Protein AF-A0A662PAY2-F1 (afdb_monomer)

Structure (mmCIF, N/CA/C/O backbone):
data_AF-A0A662PAY2-F1
#
_entry.id   AF-A0A662PAY2-F1
#
loop_
_atom_site.group_PDB
_atom_site.id
_atom_site.type_symbol
_atom_site.label_atom_id
_atom_site.label_alt_id
_atom_site.label_comp_id
_atom_site.label_asym_id
_atom_site.label_entity_id
_atom_site.label_seq_id
_atom_site.pdbx_PDB_ins_code
_atom_site.Cartn_x
_atom_site.Cartn_y
_atom_site.Cartn_z
_atom_site.occupancy
_atom_site.B_iso_or_equiv
_atom_site.auth_seq_id
_atom_site.auth_comp_id
_atom_site.auth_asym_id
_atom_site.auth_atom_id
_atom_site.pdbx_PDB_model_num
ATOM 1 N N . MET A 1 1 ? -0.679 -8.598 23.957 1.00 55.25 1 MET A N 1
ATOM 2 C CA . MET A 1 1 ? -1.029 -8.740 22.530 1.00 55.25 1 MET A CA 1
ATOM 3 C C . MET A 1 1 ? -1.568 -7.409 22.090 1.00 55.25 1 MET A C 1
ATOM 5 O O . MET A 1 1 ? -2.457 -6.895 22.760 1.00 55.25 1 MET A O 1
ATOM 9 N N . SER A 1 2 ? -0.983 -6.850 21.048 1.00 74.12 2 SER A N 1
ATOM 10 C CA . SER A 1 2 ? -1.410 -5.586 20.476 1.00 74.12 2 SER A CA 1
ATOM 11 C C . SER A 1 2 ? -2.728 -5.777 19.711 1.00 74.12 2 SER A C 1
ATOM 13 O O . SER A 1 2 ? -2.993 -6.855 19.159 1.00 74.12 2 SER A O 1
ATOM 15 N N . ARG A 1 3 ? -3.622 -4.795 19.841 1.00 90.00 3 ARG A N 1
ATOM 16 C CA . ARG A 1 3 ? -5.048 -4.906 19.506 1.00 90.00 3 ARG A CA 1
ATOM 17 C C . ARG A 1 3 ? -5.371 -3.993 18.337 1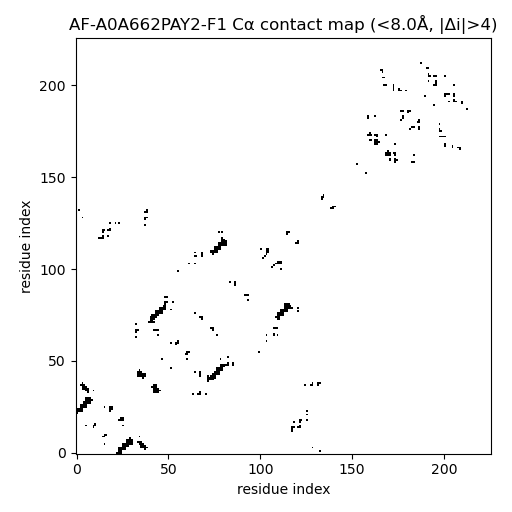.00 90.00 3 ARG A C 1
ATOM 19 O O . ARG A 1 3 ? -4.962 -2.842 18.330 1.00 90.00 3 ARG A O 1
ATOM 26 N N . ILE A 1 4 ? -6.167 -4.507 17.409 1.00 94.25 4 ILE A N 1
ATOM 27 C CA . ILE A 1 4 ? -6.741 -3.747 16.302 1.00 94.25 4 ILE A C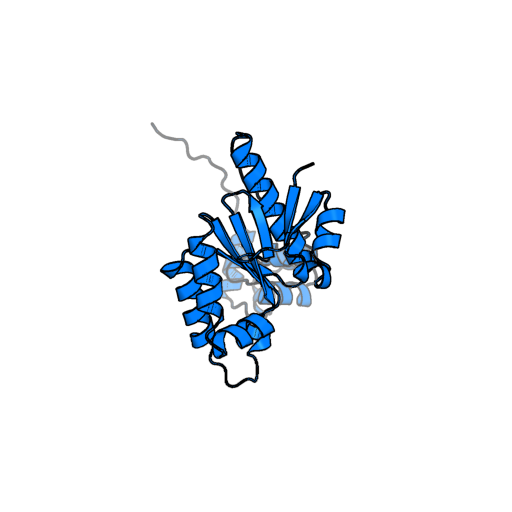A 1
ATOM 28 C C . ILE A 1 4 ? -8.263 -3.766 16.429 1.00 94.25 4 ILE A C 1
ATOM 30 O O . ILE A 1 4 ? -8.844 -4.822 16.696 1.00 94.25 4 ILE A O 1
ATOM 34 N N . VAL A 1 5 ? -8.902 -2.609 16.257 1.00 96.12 5 VAL A N 1
ATOM 35 C CA . VAL A 1 5 ? -10.366 -2.519 16.213 1.00 96.12 5 VAL A CA 1
ATOM 36 C C . VAL A 1 5 ? -10.804 -2.597 14.757 1.00 96.12 5 VAL A C 1
ATOM 38 O O . VAL A 1 5 ? -10.240 -1.916 13.902 1.00 96.12 5 VAL A O 1
ATOM 41 N N . VAL A 1 6 ? -11.783 -3.441 14.467 1.00 97.12 6 VAL A N 1
ATOM 42 C CA . VAL A 1 6 ? -12.251 -3.730 13.110 1.00 97.12 6 VAL A CA 1
ATOM 43 C C . VAL A 1 6 ? -13.748 -3.485 13.033 1.00 97.12 6 VAL A C 1
ATOM 45 O O . VAL A 1 6 ? -14.483 -3.852 13.952 1.00 97.12 6 VAL A O 1
ATOM 48 N N . ASP A 1 7 ? -14.205 -2.874 11.943 1.00 97.00 7 ASP A N 1
ATOM 49 C CA . ASP A 1 7 ? -15.631 -2.714 11.708 1.00 97.00 7 ASP A CA 1
ATOM 50 C C . ASP A 1 7 ? -16.319 -4.077 11.550 1.00 97.00 7 ASP A C 1
ATOM 52 O O . ASP A 1 7 ? -15.826 -4.970 10.861 1.00 97.00 7 ASP A O 1
ATOM 56 N N . ILE A 1 8 ? -17.491 -4.239 12.162 1.00 94.00 8 ILE A N 1
ATOM 57 C CA . ILE A 1 8 ? -18.262 -5.491 12.099 1.00 94.00 8 ILE A CA 1
ATOM 58 C C . ILE A 1 8 ? -18.574 -5.946 10.665 1.00 94.00 8 ILE A C 1
ATOM 60 O O . ILE A 1 8 ? -18.681 -7.145 10.423 1.00 94.00 8 ILE A O 1
ATOM 64 N N . HIS A 1 9 ? -18.720 -5.031 9.700 1.00 93.56 9 HIS A N 1
ATOM 65 C CA . HIS A 1 9 ? -19.038 -5.410 8.320 1.00 93.56 9 HIS A CA 1
ATOM 66 C C . HIS A 1 9 ? -17.819 -5.970 7.580 1.00 93.56 9 HIS A C 1
ATOM 68 O O . HIS A 1 9 ? -17.973 -6.658 6.569 1.00 93.56 9 HIS A O 1
ATOM 74 N N . GLU A 1 10 ? -16.617 -5.722 8.096 1.00 94.75 10 GLU A N 1
ATOM 75 C CA . GLU A 1 10 ? -15.369 -6.150 7.479 1.00 94.75 10 GLU A CA 1
ATOM 76 C C . GLU A 1 10 ? -15.013 -7.609 7.814 1.00 94.75 10 GLU A C 1
ATOM 78 O O . GLU A 1 10 ? -14.161 -8.207 7.156 1.00 94.75 10 GLU A O 1
ATOM 83 N N . GLU A 1 11 ? -15.735 -8.249 8.744 1.00 92.00 11 GLU A N 1
ATOM 84 C CA . GLU A 1 11 ? -15.659 -9.699 8.985 1.00 92.00 11 GLU A CA 1
ATOM 85 C C . GLU A 1 11 ? -15.837 -10.499 7.679 1.00 92.00 11 GLU A C 1
ATOM 87 O O . GLU A 1 11 ? -15.078 -11.427 7.386 1.00 92.00 11 GLU A O 1
ATOM 92 N N . ALA A 1 12 ? -16.771 -10.070 6.823 1.00 93.19 12 ALA A N 1
ATOM 93 C CA . ALA A 1 12 ? -17.077 -10.729 5.555 1.00 93.19 12 ALA A CA 1
ATOM 94 C C . ALA A 1 12 ? -15.927 -10.681 4.528 1.00 93.19 12 ALA A C 1
ATOM 96 O O . ALA A 1 12 ? -15.937 -11.442 3.555 1.00 93.19 12 ALA A O 1
ATOM 97 N N . SER A 1 13 ? -14.923 -9.815 4.711 1.00 93.69 13 SER A N 1
ATOM 98 C CA . SER A 1 13 ? -13.773 -9.745 3.803 1.00 93.69 13 SER A CA 1
ATOM 99 C C . SER A 1 13 ? -12.782 -10.898 4.012 1.00 93.69 13 SER A C 1
ATOM 101 O O . SER A 1 13 ? -11.995 -11.221 3.109 1.00 93.69 13 SER A O 1
ATOM 103 N N . GLY A 1 14 ? -12.818 -11.536 5.188 1.00 96.12 14 GLY A N 1
ATOM 104 C CA . GLY A 1 14 ? -11.871 -12.567 5.613 1.00 96.12 14 GLY A CA 1
ATOM 105 C C . GLY A 1 14 ? -10.457 -12.042 5.896 1.00 96.12 14 GLY A C 1
ATOM 106 O O . GLY A 1 14 ? -9.546 -12.841 6.102 1.00 96.12 14 GLY A O 1
ATOM 107 N N . ILE A 1 15 ? -10.242 -10.723 5.879 1.00 97.38 15 ILE A N 1
ATOM 108 C CA . ILE A 1 15 ? -8.991 -10.095 6.329 1.00 97.38 15 ILE A CA 1
ATOM 109 C C . ILE A 1 15 ? -8.818 -10.205 7.850 1.00 97.38 15 ILE A C 1
ATOM 111 O O . ILE A 1 15 ? -7.701 -10.520 8.268 1.00 97.38 15 ILE A O 1
ATOM 115 N N . PRO A 1 16 ? -9.861 -10.026 8.685 1.00 97.00 16 PRO A N 1
ATOM 116 C CA . PRO A 1 16 ? -9.716 -10.146 10.136 1.00 97.00 16 PRO A CA 1
ATOM 117 C C . PRO A 1 16 ? -9.144 -11.498 10.583 1.00 97.00 16 PRO A C 1
ATOM 119 O O . PRO A 1 16 ? -8.194 -11.535 11.359 1.00 97.00 16 PRO A O 1
ATOM 122 N N . GLU A 1 17 ? -9.598 -12.601 9.981 1.00 96.44 17 GLU A N 1
ATOM 123 C CA . GLU A 1 17 ? -9.054 -13.946 10.227 1.00 96.44 17 GLU A CA 1
ATOM 124 C C . GLU A 1 17 ? -7.552 -14.041 9.876 1.00 96.44 17 GLU A C 1
ATOM 126 O O . GLU A 1 17 ? -6.764 -14.700 10.557 1.00 96.44 17 GLU A O 1
ATOM 131 N N . ILE A 1 18 ? -7.114 -13.367 8.807 1.00 96.81 18 ILE A N 1
ATOM 132 C CA . ILE A 1 18 ? -5.696 -13.322 8.418 1.00 96.81 18 ILE A CA 1
ATOM 133 C C . ILE A 1 18 ? -4.883 -12.512 9.439 1.00 96.81 18 ILE A C 1
ATOM 135 O O . ILE A 1 18 ? -3.763 -12.900 9.776 1.00 96.81 18 ILE A O 1
ATOM 139 N N . LEU A 1 19 ? -5.438 -11.412 9.955 1.00 95.81 19 LEU A N 1
ATOM 140 C CA . LEU A 1 19 ? -4.801 -10.599 10.996 1.00 95.81 19 LEU A CA 1
ATOM 141 C C . LEU A 1 19 ? -4.624 -11.393 12.299 1.00 95.81 19 LEU A C 1
ATOM 143 O O . LEU A 1 19 ? -3.546 -11.345 12.896 1.00 95.81 19 LEU A O 1
ATOM 147 N N . GLU A 1 20 ? -5.617 -12.194 12.688 1.00 94.69 20 GLU A N 1
ATOM 148 C CA . GLU A 1 20 ? -5.510 -13.113 13.830 1.00 94.69 20 GLU A CA 1
ATOM 149 C C . GLU A 1 20 ? -4.409 -14.158 13.618 1.00 94.69 20 GLU A C 1
ATOM 151 O O . GLU A 1 20 ? -3.573 -14.374 14.498 1.00 94.69 20 GLU A O 1
ATOM 156 N N . ARG A 1 21 ? -4.315 -14.748 12.416 1.00 93.81 21 ARG A N 1
ATOM 157 C CA . ARG A 1 21 ? -3.215 -15.666 12.045 1.00 93.81 21 ARG A CA 1
ATOM 158 C C . ARG A 1 21 ? -1.841 -14.996 12.083 1.00 93.81 21 ARG A C 1
ATOM 160 O O . ARG A 1 21 ? -0.830 -15.672 12.273 1.00 93.81 21 ARG A O 1
ATOM 167 N N . PHE A 1 22 ? -1.780 -13.679 11.910 1.00 91.31 22 PHE A N 1
ATOM 168 C CA . PHE A 1 22 ? -0.559 -12.895 12.089 1.00 91.31 22 PHE A CA 1
ATOM 169 C C . PHE A 1 22 ? -0.238 -12.553 13.549 1.00 91.31 22 PHE A C 1
ATOM 171 O O . PHE A 1 22 ? 0.815 -11.958 13.801 1.00 91.31 22 PHE A O 1
ATOM 178 N N . GLY A 1 23 ? -1.080 -12.974 14.494 1.00 90.06 23 GLY A N 1
ATOM 179 C CA . GLY A 1 23 ? -0.886 -12.806 15.931 1.00 90.06 23 GLY A CA 1
ATOM 180 C C . GLY A 1 23 ? -1.430 -11.493 16.493 1.00 90.06 23 GLY A C 1
ATOM 181 O O . GLY A 1 23 ? -1.081 -11.142 17.621 1.00 90.06 23 GLY A O 1
ATOM 182 N N . LEU A 1 24 ? -2.248 -10.759 15.731 1.00 92.94 24 LEU A N 1
ATOM 183 C CA . LEU A 1 24 ? -2.952 -9.577 16.232 1.00 92.94 24 LEU A CA 1
ATOM 184 C C . LEU A 1 24 ? -4.231 -9.988 16.956 1.00 92.94 24 LEU A C 1
ATOM 186 O O . LEU A 1 24 ? -4.920 -10.916 16.536 1.00 92.94 24 LEU A O 1
ATOM 190 N N . LYS A 1 25 ? -4.575 -9.268 18.026 1.00 94.62 25 LYS A N 1
ATOM 191 C CA . LYS A 1 25 ? -5.881 -9.424 18.668 1.00 94.62 25 LYS A CA 1
ATOM 192 C C . LYS A 1 25 ? -6.894 -8.546 17.936 1.00 94.62 25 LYS A C 1
ATOM 194 O O . LYS A 1 25 ? -6.850 -7.325 18.084 1.00 94.62 25 LYS A O 1
ATOM 199 N N . VAL A 1 26 ? -7.790 -9.162 17.172 1.00 96.19 26 VAL A N 1
ATOM 200 C CA . VAL A 1 26 ? -8.903 -8.466 16.521 1.00 96.19 26 VAL A CA 1
ATOM 201 C C . VAL A 1 26 ? -10.022 -8.241 17.526 1.00 96.19 26 VAL A C 1
ATOM 203 O O . VAL A 1 26 ? -10.402 -9.142 18.274 1.00 96.19 26 VAL A O 1
ATOM 206 N N . GLU A 1 27 ? -10.555 -7.029 17.546 1.00 95.75 27 GLU A N 1
ATOM 207 C CA . GLU A 1 27 ? -11.784 -6.725 18.253 1.00 95.75 27 GLU A CA 1
ATOM 208 C C . GLU A 1 27 ? -12.774 -6.053 17.309 1.00 95.75 27 GLU A C 1
ATOM 210 O O . GLU A 1 27 ? -12.482 -5.024 16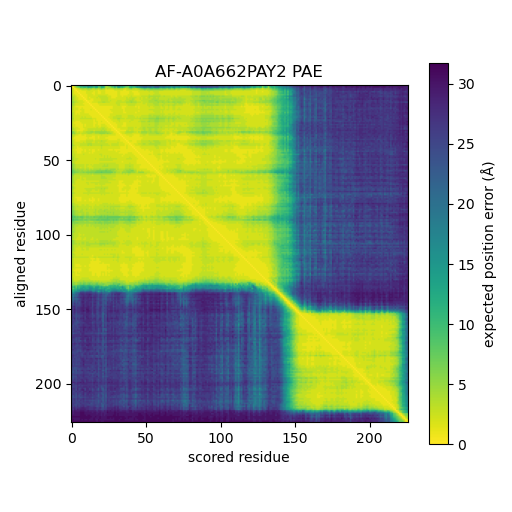.704 1.00 95.75 27 GLU A O 1
ATOM 215 N N . TYR A 1 28 ? -13.963 -6.632 17.208 1.00 95.62 28 TYR A N 1
ATOM 216 C CA . TYR A 1 28 ? -15.019 -6.085 16.378 1.00 95.62 28 TYR A CA 1
ATOM 217 C C . TYR A 1 28 ? -15.795 -4.993 17.108 1.00 95.62 28 TYR A C 1
ATOM 219 O O . TYR A 1 28 ? -16.229 -5.168 18.248 1.00 95.62 28 TYR A O 1
ATOM 227 N N . SER A 1 29 ? -16.016 -3.880 16.420 1.00 93.19 29 SER A N 1
ATOM 228 C CA . SER A 1 29 ? -16.867 -2.784 16.870 1.00 93.19 29 SER A CA 1
ATOM 229 C C . SER A 1 29 ? -17.633 -2.215 15.683 1.00 93.19 29 SER A C 1
ATOM 231 O O . SER A 1 29 ? -17.224 -2.371 14.539 1.00 93.19 29 SER A O 1
ATOM 233 N N . LYS A 1 30 ? -18.767 -1.559 15.928 1.00 93.75 30 LYS A N 1
ATOM 234 C CA . LYS A 1 30 ? -19.488 -0.856 14.864 1.00 93.75 30 LYS A CA 1
ATOM 235 C C . LYS A 1 30 ? -18.850 0.513 14.666 1.00 93.75 30 LYS A C 1
ATOM 237 O O . LYS A 1 30 ? -19.169 1.459 15.388 1.00 93.75 30 LYS A O 1
ATOM 242 N N . LEU A 1 31 ? -17.946 0.603 13.704 1.00 91.44 31 LEU A N 1
ATOM 243 C CA . LEU A 1 31 ? -17.253 1.829 13.352 1.00 91.44 31 LEU A CA 1
ATOM 244 C C . LEU A 1 31 ? -18.107 2.644 12.375 1.00 91.44 31 LEU A C 1
ATOM 246 O O . LEU A 1 31 ? -18.908 2.128 11.598 1.00 91.44 31 LEU A O 1
ATOM 250 N N . THR A 1 32 ? -17.987 3.966 12.450 1.00 90.12 32 THR A N 1
ATOM 251 C CA . THR A 1 32 ? -18.796 4.887 11.631 1.00 90.12 32 THR A CA 1
ATOM 252 C C . THR A 1 32 ? -17.997 5.580 10.532 1.00 90.12 32 THR A C 1
ATOM 254 O O . THR A 1 32 ? -18.601 6.251 9.686 1.00 90.12 32 THR A O 1
ATOM 257 N N . VAL A 1 33 ? -16.664 5.460 10.567 1.00 92.25 33 VAL A N 1
ATOM 258 C CA . VAL A 1 33 ? -15.734 6.247 9.742 1.00 92.25 33 VAL A CA 1
ATOM 259 C C . VAL A 1 33 ? -14.625 5.414 9.086 1.00 92.25 33 VAL A C 1
ATOM 261 O O . VAL A 1 33 ? -14.210 5.778 7.992 1.00 92.25 33 VAL A O 1
ATOM 264 N N . ALA A 1 34 ? -14.154 4.335 9.714 1.00 96.50 34 ALA A N 1
ATOM 265 C CA . ALA A 1 34 ? -13.050 3.511 9.217 1.00 96.50 34 ALA A CA 1
ATOM 266 C C . ALA A 1 34 ? -13.416 2.023 9.263 1.00 96.50 34 ALA A C 1
ATOM 268 O O . ALA A 1 34 ? -14.225 1.625 10.100 1.00 96.50 34 ALA A O 1
ATOM 269 N N . ASP A 1 35 ? -12.769 1.213 8.425 1.00 97.62 35 ASP A N 1
ATOM 270 C CA . ASP A 1 35 ? -12.901 -0.249 8.445 1.00 97.62 35 ASP A CA 1
ATOM 271 C C . ASP A 1 35 ? -11.961 -0.880 9.484 1.00 97.62 35 ASP A C 1
ATOM 273 O O . ASP A 1 35 ? -12.285 -1.895 10.100 1.00 97.62 35 ASP A O 1
ATOM 277 N N . TYR A 1 36 ? -10.795 -0.267 9.705 1.00 98.06 36 TYR A N 1
ATOM 278 C CA . TYR A 1 36 ? -9.821 -0.692 10.708 1.00 98.06 36 TYR A CA 1
ATOM 279 C C . TYR A 1 36 ? -9.271 0.516 11.462 1.00 98.06 36 TYR A C 1
ATOM 281 O O . TYR A 1 36 ? -8.954 1.541 10.863 1.00 98.06 36 TYR A O 1
ATOM 289 N N . VAL A 1 37 ? -9.082 0.379 12.769 1.00 96.62 37 VAL A N 1
ATOM 290 C CA . VAL A 1 37 ? -8.430 1.376 13.624 1.00 96.62 37 VAL A CA 1
ATOM 291 C C . VAL A 1 37 ? -7.250 0.702 14.303 1.00 96.62 37 VAL A C 1
ATOM 293 O O . VAL A 1 37 ? -7.420 -0.245 15.076 1.00 96.62 37 VAL A O 1
ATOM 296 N N . VAL A 1 38 ? -6.048 1.166 13.963 1.00 93.06 38 VAL A N 1
ATOM 297 C CA . VAL A 1 38 ? -4.783 0.576 14.431 1.00 93.06 38 VAL A CA 1
ATOM 298 C C . VAL A 1 38 ? -4.154 1.364 15.580 1.00 93.06 38 VAL A C 1
ATOM 300 O O . VAL A 1 38 ? -3.347 0.806 16.312 1.00 93.06 38 VAL A O 1
ATOM 303 N N . SER A 1 39 ? -4.531 2.632 15.749 1.00 90.00 39 SER A N 1
ATOM 304 C CA . SER A 1 39 ? -4.210 3.479 16.903 1.00 90.00 39 SER A CA 1
ATOM 305 C C . SER A 1 39 ? -5.288 4.561 17.047 1.00 90.00 39 SER A C 1
ATOM 307 O O . SER A 1 39 ? -6.131 4.712 16.162 1.00 90.00 39 SER A O 1
ATOM 309 N N . GLU A 1 40 ? -5.272 5.336 18.135 1.00 87.88 40 GLU A N 1
ATOM 310 C CA . GLU A 1 40 ? -6.190 6.481 18.301 1.00 87.88 40 GLU A CA 1
ATOM 311 C C . GLU A 1 40 ? -6.042 7.518 17.173 1.00 87.88 40 GLU A C 1
ATOM 313 O O . GLU A 1 40 ? -6.996 8.203 16.817 1.00 87.88 40 GLU A O 1
ATOM 318 N N . GLU A 1 41 ? -4.854 7.593 16.574 1.00 90.56 41 GLU A N 1
ATOM 319 C CA . GLU A 1 41 ? -4.507 8.539 15.515 1.00 90.56 41 GLU A CA 1
ATOM 320 C C . GLU A 1 41 ? -4.701 7.975 14.103 1.00 90.56 41 GLU A C 1
ATOM 322 O O . GLU A 1 41 ? -4.797 8.749 13.150 1.00 90.56 41 GLU A O 1
ATOM 327 N N . CYS A 1 42 ? -4.734 6.648 13.945 1.00 95.56 42 CYS A N 1
ATOM 328 C CA . CYS A 1 42 ? -4.607 5.983 12.651 1.00 95.56 42 CYS A CA 1
ATOM 329 C C . CYS A 1 42 ? -5.823 5.104 12.330 1.00 95.56 42 CYS A C 1
ATOM 331 O O . CYS A 1 42 ? -6.016 4.015 12.887 1.00 95.56 42 CYS A O 1
ATOM 333 N N . GLY A 1 43 ? -6.620 5.591 11.378 1.00 97.19 43 GLY A N 1
ATOM 334 C CA . GLY A 1 43 ? -7.776 4.909 10.810 1.00 97.19 43 GLY A CA 1
ATOM 335 C C . GLY A 1 43 ? -7.532 4.524 9.353 1.00 97.19 43 GLY A C 1
ATOM 336 O O . GLY A 1 43 ? -6.944 5.284 8.581 1.00 97.19 43 GLY A O 1
ATOM 337 N N . ILE A 1 44 ? -8.002 3.340 8.973 1.00 98.56 44 ILE A N 1
ATOM 338 C CA . ILE A 1 44 ? -7.819 2.752 7.649 1.00 98.56 44 ILE A CA 1
ATOM 339 C C . ILE A 1 44 ? -9.189 2.470 7.026 1.00 98.56 44 ILE A C 1
ATOM 341 O O . ILE A 1 44 ? -10.002 1.741 7.592 1.00 98.56 44 ILE A O 1
ATOM 345 N N . GLU A 1 45 ? -9.410 2.994 5.826 1.00 98.44 45 GLU A N 1
ATOM 346 C CA . GLU A 1 45 ? -10.475 2.574 4.910 1.00 98.44 45 GLU A CA 1
ATOM 347 C C . GLU A 1 45 ? -9.869 1.609 3.884 1.00 98.44 45 GLU A C 1
ATOM 349 O O . GLU A 1 45 ? -8.865 1.923 3.235 1.00 98.44 45 GLU A O 1
ATOM 354 N N . ARG A 1 46 ? -10.478 0.440 3.688 1.00 98.25 46 ARG A N 1
ATOM 355 C CA . ARG A 1 46 ? -10.065 -0.532 2.675 1.00 98.25 46 ARG A CA 1
ATOM 356 C C . ARG A 1 46 ? -11.133 -0.618 1.596 1.00 98.25 46 ARG A C 1
ATOM 358 O O . ARG A 1 46 ? -12.295 -0.921 1.834 1.00 98.25 46 ARG A O 1
ATOM 365 N N . LYS A 1 47 ? -10.728 -0.407 0.347 1.00 97.44 47 LYS A N 1
ATOM 366 C CA . LYS A 1 47 ? -11.644 -0.433 -0.792 1.00 97.44 47 LYS A CA 1
ATOM 367 C C . LYS A 1 47 ? -11.083 -1.285 -1.916 1.00 97.44 47 LYS A C 1
ATOM 369 O O . LYS A 1 47 ? -9.949 -1.098 -2.341 1.00 97.44 47 LYS A O 1
ATOM 374 N N . ARG A 1 48 ? -11.881 -2.221 -2.431 1.00 97.75 48 ARG A N 1
ATOM 375 C CA . ARG A 1 48 ? -11.518 -2.932 -3.664 1.00 97.75 48 ARG A CA 1
ATOM 376 C C . ARG A 1 48 ? -11.540 -1.960 -4.841 1.00 97.75 48 ARG A C 1
ATOM 378 O O . ARG A 1 48 ? -12.338 -1.027 -4.844 1.00 97.75 48 ARG A O 1
ATOM 385 N N . ALA A 1 49 ? -10.722 -2.193 -5.860 1.00 97.31 49 ALA A N 1
ATOM 386 C CA . ALA A 1 49 ? -10.611 -1.328 -7.031 1.00 97.31 49 ALA A CA 1
ATOM 387 C C . ALA A 1 49 ? -11.976 -1.088 -7.707 1.00 97.31 49 ALA A C 1
ATOM 389 O O . ALA A 1 49 ? -12.330 0.050 -8.011 1.00 97.31 49 ALA A O 1
ATOM 390 N N . GLN A 1 50 ? -12.808 -2.125 -7.827 1.00 96.31 50 GLN A N 1
ATOM 391 C CA . GLN A 1 50 ? -14.181 -2.008 -8.340 1.00 96.31 50 GLN A CA 1
ATOM 392 C C . GLN A 1 50 ? -15.062 -1.090 -7.479 1.00 96.31 50 GLN A C 1
ATOM 394 O O . GLN A 1 50 ? -15.766 -0.221 -8.002 1.00 96.31 50 GLN A O 1
ATOM 399 N N . ASP A 1 51 ? -14.995 -1.234 -6.155 1.00 97.00 51 ASP A N 1
ATOM 400 C CA . ASP A 1 51 ? -15.744 -0.398 -5.214 1.00 97.00 51 ASP A CA 1
ATOM 401 C C . ASP A 1 51 ? -15.229 1.042 -5.195 1.00 97.00 51 ASP A C 1
ATOM 403 O O . ASP A 1 51 ? -16.015 1.983 -5.050 1.00 97.00 51 ASP A O 1
ATOM 407 N N . TYR A 1 52 ? -13.923 1.235 -5.390 1.00 98.00 52 TYR A N 1
ATOM 408 C CA . TYR A 1 52 ? -13.296 2.543 -5.547 1.00 98.00 52 TYR A CA 1
ATOM 409 C C . TYR A 1 52 ? -13.867 3.254 -6.770 1.00 98.00 52 TYR A C 1
ATOM 411 O O . TYR A 1 52 ? -14.394 4.356 -6.646 1.00 98.00 52 TYR A O 1
ATOM 419 N N . LEU A 1 53 ? -13.867 2.597 -7.931 1.00 97.19 53 LEU A N 1
ATOM 420 C CA . LEU A 1 53 ? -14.447 3.158 -9.151 1.00 97.19 53 LEU A CA 1
ATOM 421 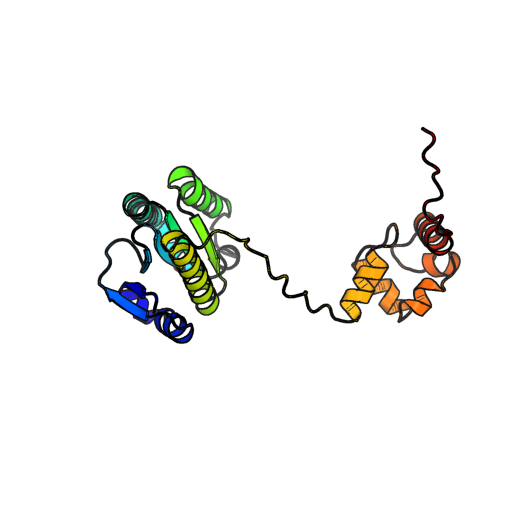C C . LEU A 1 53 ? -15.941 3.452 -8.965 1.00 97.19 53 LEU A C 1
ATOM 423 O O . LEU A 1 53 ? -16.396 4.569 -9.208 1.00 97.19 53 LEU A O 1
ATOM 427 N N . SER A 1 54 ? -16.706 2.482 -8.459 1.00 96.25 54 SER A N 1
ATOM 428 C CA . SER A 1 54 ? -18.145 2.633 -8.209 1.00 96.25 54 SER A CA 1
ATOM 429 C C . SER A 1 54 ? -18.454 3.815 -7.281 1.00 96.25 54 SER A C 1
ATOM 431 O O . SER A 1 54 ? -19.338 4.629 -7.562 1.00 96.25 54 SER A O 1
ATOM 433 N N . SER A 1 55 ? -17.705 3.957 -6.186 1.00 96.00 55 SER A N 1
ATOM 434 C CA . SER A 1 55 ? -17.867 5.059 -5.230 1.00 96.00 55 SER A CA 1
ATOM 435 C C . SER A 1 55 ? -17.418 6.412 -5.784 1.00 96.00 55 SER A C 1
ATOM 437 O O . SER A 1 55 ? -18.071 7.417 -5.490 1.00 96.00 55 SER A O 1
ATOM 439 N N . LEU A 1 56 ? -16.373 6.441 -6.616 1.00 96.06 56 LEU A N 1
ATOM 440 C CA . LEU A 1 56 ? -15.904 7.639 -7.307 1.00 96.06 56 LEU A CA 1
ATOM 441 C C . LEU A 1 56 ? -16.990 8.192 -8.239 1.00 96.06 56 LEU A C 1
ATOM 443 O O . LEU A 1 56 ? -17.351 9.364 -8.142 1.00 96.06 56 LEU A O 1
ATOM 447 N N . PHE A 1 57 ? -17.578 7.346 -9.091 1.00 92.38 57 PHE A N 1
ATOM 448 C CA . PHE A 1 57 ? -18.618 7.784 -10.033 1.00 92.38 57 PHE A CA 1
ATOM 4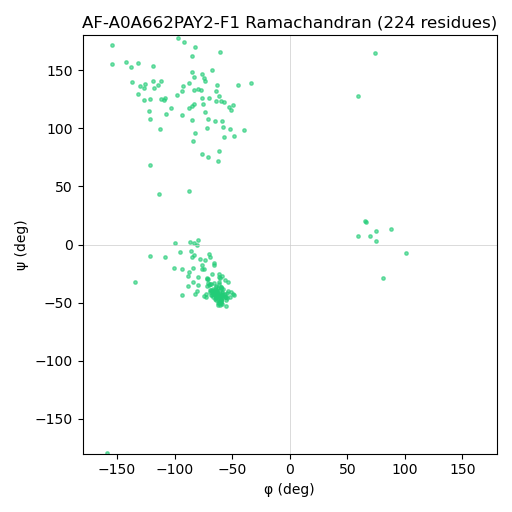49 C C . PHE A 1 57 ? -19.941 8.135 -9.354 1.00 92.38 57 PHE A C 1
ATOM 451 O O . PHE A 1 57 ? -20.651 9.027 -9.816 1.00 92.38 57 PHE A O 1
ATOM 458 N N . ARG A 1 58 ? -20.251 7.494 -8.222 1.00 93.75 58 ARG A N 1
ATOM 459 C CA . ARG A 1 58 ? -21.391 7.860 -7.366 1.00 93.75 58 ARG A CA 1
ATOM 460 C C . ARG A 1 58 ? -21.108 9.058 -6.456 1.00 93.75 58 ARG A C 1
ATOM 462 O O . ARG A 1 58 ? -21.954 9.387 -5.634 1.00 93.75 58 ARG A O 1
ATOM 469 N N . ARG A 1 59 ? -19.934 9.691 -6.579 1.00 89.88 59 ARG A N 1
ATOM 470 C CA . ARG A 1 59 ? -19.482 10.871 -5.817 1.00 89.88 59 ARG A CA 1
ATOM 471 C C . ARG A 1 59 ? -19.410 10.703 -4.295 1.00 89.88 59 ARG A C 1
ATOM 473 O O . ARG A 1 59 ? -19.096 11.665 -3.614 1.00 89.88 59 ARG A O 1
ATOM 480 N N . ARG A 1 60 ? -19.608 9.492 -3.767 1.00 95.31 60 ARG A N 1
ATOM 481 C CA . ARG A 1 60 ? -19.561 9.207 -2.322 1.00 95.31 60 ARG A CA 1
ATOM 482 C C . ARG A 1 60 ? -18.148 8.971 -1.786 1.00 95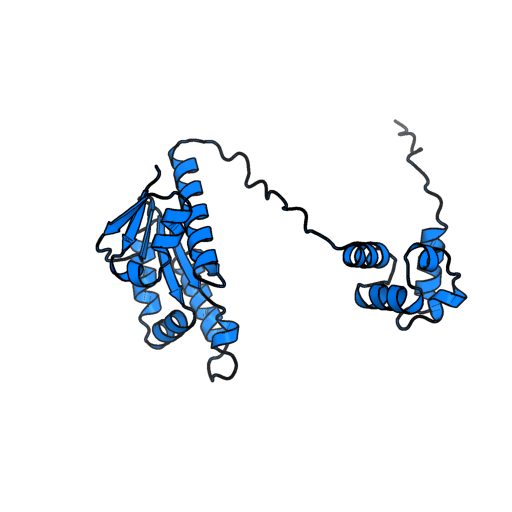.31 60 ARG A C 1
ATOM 484 O O . ARG A 1 60 ? -17.935 9.079 -0.587 1.00 95.31 60 ARG A O 1
ATOM 491 N N . LEU A 1 61 ? -17.192 8.633 -2.661 1.00 96.31 61 LEU A N 1
ATOM 492 C CA . LEU A 1 61 ? -15.812 8.324 -2.263 1.00 96.31 61 LEU A CA 1
ATOM 493 C C . LEU A 1 61 ? -15.175 9.475 -1.477 1.00 96.31 61 LEU A C 1
ATOM 495 O O . LEU A 1 61 ? -14.553 9.257 -0.443 1.00 96.31 61 LEU A O 1
ATOM 499 N N . PHE A 1 62 ? -15.349 10.703 -1.965 1.00 96.62 62 PHE A N 1
ATOM 500 C CA . PHE A 1 62 ? -14.739 11.876 -1.350 1.00 96.62 62 PHE A CA 1
ATOM 501 C C . PHE A 1 62 ? -15.344 12.189 0.016 1.00 96.62 62 PHE A C 1
ATOM 503 O O . PHE A 1 62 ? -14.595 12.510 0.929 1.00 96.62 62 PHE A O 1
ATOM 510 N N . ASP A 1 63 ? -16.658 12.031 0.184 1.00 95.38 63 ASP A N 1
ATOM 511 C CA . ASP A 1 63 ? -17.319 12.265 1.472 1.00 95.38 63 ASP A CA 1
ATOM 512 C C . ASP A 1 63 ? -16.839 11.272 2.537 1.00 95.38 63 ASP A C 1
ATOM 514 O O . ASP A 1 63 ? -16.582 11.656 3.677 1.00 95.38 63 ASP A O 1
ATOM 518 N N . GLN A 1 64 ? -16.671 9.999 2.163 1.00 95.19 64 GLN A N 1
ATOM 519 C CA . GLN A 1 64 ? -16.140 8.970 3.061 1.00 95.19 64 GLN A CA 1
ATOM 520 C C . GLN A 1 64 ? -14.706 9.296 3.494 1.00 95.19 64 GLN A C 1
ATOM 522 O O . GLN A 1 64 ? -14.412 9.336 4.686 1.00 95.19 64 GLN A O 1
ATOM 527 N N . LEU A 1 65 ? -13.826 9.595 2.535 1.00 97.75 65 LEU A N 1
ATOM 528 C CA . LEU A 1 65 ? -12.412 9.852 2.820 1.00 97.75 65 LEU A CA 1
ATOM 529 C C . LEU A 1 65 ? -12.176 11.189 3.523 1.00 97.75 65 LEU A C 1
ATOM 531 O O . LEU A 1 65 ? -11.257 11.292 4.329 1.00 97.75 65 LEU A O 1
ATOM 535 N N . LYS A 1 66 ? -13.029 12.187 3.279 1.00 95.94 66 LYS A N 1
ATOM 536 C CA . LYS A 1 66 ? -13.008 13.440 4.031 1.00 95.94 66 LYS A CA 1
ATOM 537 C C . LYS A 1 66 ? -13.362 13.203 5.500 1.00 95.94 66 LYS A C 1
ATOM 539 O O . LYS A 1 66 ? -12.628 13.650 6.376 1.00 95.94 66 LYS A O 1
ATOM 544 N N . ARG A 1 67 ? -14.421 12.433 5.779 1.00 96.94 67 ARG A N 1
ATOM 545 C CA . ARG A 1 67 ? -14.779 12.049 7.157 1.00 96.94 67 ARG A CA 1
ATOM 546 C C . ARG A 1 67 ? -13.653 11.272 7.839 1.00 96.94 67 ARG A C 1
ATOM 548 O O . ARG A 1 67 ? -13.396 11.506 9.014 1.00 96.94 67 ARG A O 1
ATOM 555 N N . LEU A 1 68 ? -12.964 10.396 7.104 1.00 97.75 68 LEU A N 1
ATOM 556 C CA . LEU A 1 68 ? -11.782 9.693 7.604 1.00 97.75 68 LEU A CA 1
ATOM 557 C C . LEU A 1 68 ? -10.667 10.671 7.998 1.00 97.75 68 LEU A C 1
ATOM 559 O O . LEU A 1 68 ? -10.155 10.576 9.109 1.00 97.75 68 LEU A O 1
ATOM 563 N N . SER A 1 69 ? -10.338 11.637 7.133 1.00 96.88 69 SER A N 1
ATOM 564 C CA . SER A 1 69 ? -9.309 12.650 7.422 1.00 96.88 69 SER A CA 1
ATOM 565 C C . SER A 1 69 ? -9.670 13.627 8.539 1.00 96.88 69 SER A C 1
ATOM 567 O O . SER A 1 69 ? -8.785 14.185 9.174 1.00 96.88 69 SER A O 1
ATOM 569 N N . GLU A 1 70 ? -10.960 13.846 8.789 1.00 96.62 70 GLU A N 1
ATOM 570 C CA . GLU A 1 70 ? -11.426 14.684 9.898 1.00 96.62 70 GLU A CA 1
ATOM 571 C C . GLU A 1 70 ? -11.397 13.931 11.237 1.00 96.62 70 GLU A C 1
ATOM 573 O O . GLU A 1 70 ? -11.245 14.555 12.284 1.00 96.62 70 GLU A O 1
ATOM 578 N N . ALA A 1 71 ? -11.545 12.602 11.213 1.00 95.38 71 ALA A N 1
ATOM 579 C CA . ALA A 1 71 ? -11.577 11.771 12.414 1.00 95.38 71 ALA A CA 1
ATOM 580 C C . ALA A 1 71 ? -10.190 11.304 12.883 1.00 95.38 71 ALA A C 1
ATOM 582 O O . ALA A 1 71 ? -10.015 11.055 14.073 1.00 95.38 71 ALA A O 1
ATOM 583 N N . TYR A 1 72 ? -9.222 11.176 11.971 1.00 95.44 72 TYR A N 1
ATOM 584 C CA . TYR A 1 72 ? -7.899 10.615 12.25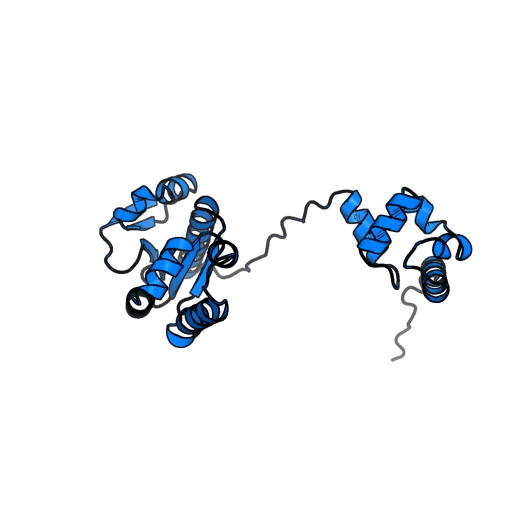0 1.00 95.44 72 TYR A CA 1
ATOM 585 C C . TYR A 1 72 ? -6.797 11.535 11.730 1.00 95.44 72 TYR A C 1
ATOM 587 O O . TYR A 1 72 ? -6.868 12.010 10.600 1.00 95.44 72 TYR A O 1
ATOM 595 N N . SER A 1 73 ? -5.743 11.741 12.525 1.00 95.25 73 SER A N 1
ATOM 596 C CA . SER A 1 73 ? -4.568 12.524 12.115 1.00 95.25 73 SER A CA 1
ATOM 597 C C . SER A 1 73 ? -3.668 11.770 11.129 1.00 95.25 73 SER A C 1
ATOM 599 O O . SER A 1 73 ? -2.917 12.394 10.379 1.00 95.25 73 SER A O 1
ATOM 601 N N . LYS A 1 74 ? -3.772 10.436 11.085 1.00 96.81 74 LYS A N 1
ATOM 602 C CA . LYS A 1 74 ? -3.092 9.548 10.132 1.00 96.81 74 LYS A CA 1
ATOM 603 C C . LYS A 1 74 ? -4.120 8.720 9.340 1.00 96.81 74 LYS A C 1
ATOM 605 O O . LYS A 1 74 ? -4.221 7.509 9.537 1.00 96.81 74 LYS A O 1
ATOM 610 N N . PRO A 1 75 ? -4.916 9.344 8.457 1.00 98.19 75 PRO A N 1
ATOM 611 C CA . PRO A 1 75 ? -5.925 8.642 7.675 1.00 98.19 75 PRO A CA 1
ATOM 612 C C . PRO A 1 75 ? -5.277 7.875 6.514 1.00 98.19 75 PRO A C 1
ATOM 614 O O . PRO A 1 75 ? -4.453 8.414 5.765 1.00 98.19 75 PRO A O 1
ATOM 617 N N . ILE A 1 76 ? -5.669 6.614 6.333 1.00 98.69 76 ILE A N 1
ATOM 618 C CA . ILE A 1 76 ? -5.106 5.730 5.308 1.00 98.69 76 ILE A CA 1
ATOM 619 C C . ILE A 1 76 ? -6.214 5.126 4.445 1.00 98.69 76 ILE A C 1
ATOM 621 O O . ILE A 1 76 ? -7.204 4.605 4.946 1.00 98.69 76 ILE A O 1
ATOM 625 N N . LEU A 1 77 ? -6.004 5.130 3.131 1.00 98.75 77 LEU A N 1
ATOM 626 C CA . LEU A 1 77 ? -6.781 4.365 2.165 1.00 98.75 77 LEU A CA 1
ATOM 627 C C . LEU A 1 77 ? -5.937 3.211 1.619 1.00 98.75 77 LEU A C 1
ATOM 629 O O . LEU A 1 77 ? -4.867 3.431 1.048 1.00 98.75 77 LEU A O 1
ATOM 633 N N . ILE A 1 78 ? -6.452 1.987 1.713 1.00 98.69 78 ILE A N 1
ATOM 634 C CA . ILE A 1 78 ? -5.909 0.823 1.009 1.00 98.69 78 ILE A CA 1
ATOM 635 C C . ILE A 1 78 ? -6.805 0.513 -0.187 1.00 98.69 78 ILE A C 1
ATOM 637 O O . ILE A 1 78 ? -7.969 0.148 -0.025 1.00 98.69 78 ILE A O 1
ATOM 641 N N . VAL A 1 79 ? -6.247 0.615 -1.392 1.00 98.44 79 VAL A N 1
ATOM 642 C CA . VAL A 1 79 ? -6.887 0.153 -2.625 1.00 98.44 79 VAL A CA 1
ATOM 643 C C . VAL A 1 79 ? -6.431 -1.277 -2.911 1.00 98.44 79 VAL A C 1
ATOM 645 O O . VAL A 1 79 ? -5.261 -1.528 -3.196 1.00 98.44 79 VAL A O 1
ATOM 648 N N . GLU A 1 80 ? -7.347 -2.235 -2.799 1.00 97.94 80 GLU A N 1
ATOM 649 C CA . GLU A 1 80 ? -7.082 -3.645 -3.103 1.00 97.94 80 GLU A CA 1
ATOM 650 C C . GLU A 1 80 ? -7.453 -3.963 -4.556 1.00 97.94 80 GLU A C 1
ATOM 652 O O . GLU A 1 80 ? -8.548 -3.613 -4.992 1.00 97.94 80 GLU A O 1
ATOM 657 N N . ARG A 1 81 ? -6.603 -4.717 -5.263 1.00 96.19 81 ARG A N 1
ATOM 658 C CA . ARG A 1 81 ? -6.631 -4.962 -6.720 1.00 96.19 81 ARG A CA 1
ATOM 659 C C . ARG A 1 81 ? -6.158 -3.752 -7.532 1.00 96.19 81 ARG A C 1
ATOM 661 O O . ARG A 1 81 ? -6.029 -2.640 -7.028 1.00 96.19 81 ARG A O 1
ATOM 668 N N . ASP A 1 82 ? -5.852 -4.000 -8.802 1.00 94.19 82 ASP A N 1
ATOM 669 C CA . ASP A 1 82 ? -5.266 -3.007 -9.704 1.00 94.19 82 ASP A CA 1
ATOM 670 C C . ASP A 1 82 ? -6.354 -2.166 -10.395 1.00 94.19 82 ASP A C 1
ATOM 672 O O . ASP A 1 82 ? -7.163 -2.681 -11.166 1.00 94.19 82 ASP A O 1
ATOM 676 N N . LEU A 1 83 ? -6.354 -0.853 -10.143 1.00 94.69 83 LEU A N 1
ATOM 677 C CA . LEU A 1 83 ? -7.270 0.100 -10.780 1.00 94.69 83 LEU A CA 1
ATOM 678 C C . LEU A 1 83 ? -7.102 0.159 -12.305 1.00 94.69 83 LEU A C 1
ATOM 680 O O . LEU A 1 83 ? -8.084 0.373 -13.014 1.00 94.69 83 LEU A O 1
ATOM 684 N N . TRP A 1 84 ? -5.885 -0.018 -12.821 1.00 94.06 84 TRP A N 1
ATOM 685 C CA . TRP A 1 84 ? -5.586 0.043 -14.252 1.00 94.06 84 TRP A CA 1
ATOM 686 C C . TRP A 1 84 ? -6.125 -1.165 -14.999 1.00 94.06 84 TRP A C 1
ATOM 688 O O . TRP A 1 84 ? -6.598 -1.027 -16.128 1.00 94.06 84 TRP A O 1
ATOM 698 N N . GLU A 1 85 ? -6.087 -2.333 -14.361 1.00 93.38 85 GLU A N 1
ATOM 699 C CA . GLU A 1 85 ? -6.739 -3.531 -14.883 1.00 93.38 85 GLU A CA 1
ATOM 700 C C . GLU A 1 85 ? -8.264 -3.359 -14.890 1.00 93.38 85 GLU A C 1
ATOM 702 O O . GLU A 1 85 ? -8.895 -3.652 -15.902 1.00 93.38 85 GLU A O 1
ATOM 707 N N . GLU A 1 86 ? -8.857 -2.792 -13.832 1.00 92.94 86 GLU A N 1
ATOM 708 C CA . GLU A 1 86 ? -10.314 -2.585 -13.760 1.00 92.94 86 GLU A CA 1
ATOM 709 C C . GLU A 1 86 ? -10.850 -1.576 -14.788 1.00 92.94 86 GLU A C 1
ATOM 711 O O . GLU A 1 86 ? -11.972 -1.721 -15.275 1.00 92.94 86 GLU A O 1
ATOM 716 N N . ILE A 1 87 ? -10.076 -0.545 -15.149 1.00 94.56 87 ILE A N 1
ATOM 717 C CA . ILE A 1 87 ? -10.512 0.412 -16.180 1.00 94.56 87 ILE A CA 1
ATOM 718 C C . ILE A 1 87 ? -10.193 -0.053 -17.605 1.00 94.56 87 ILE A C 1
ATOM 720 O O . ILE A 1 87 ? -10.678 0.562 -18.564 1.00 94.56 87 ILE A O 1
ATOM 724 N N . ARG A 1 88 ? -9.396 -1.114 -17.785 1.00 93.25 88 ARG A N 1
ATOM 725 C CA . ARG A 1 88 ? -9.002 -1.603 -19.111 1.00 93.25 88 ARG A CA 1
ATOM 726 C C . ARG A 1 88 ? -10.237 -2.029 -19.907 1.00 93.25 88 ARG A C 1
ATOM 728 O O . ARG A 1 88 ? -11.057 -2.814 -19.452 1.00 93.25 88 ARG A O 1
ATOM 735 N N . GLY A 1 89 ? -10.372 -1.505 -21.126 1.00 90.00 89 GLY A N 1
ATOM 736 C CA . GLY A 1 89 ? -11.521 -1.801 -21.992 1.00 90.00 89 GLY A CA 1
ATOM 737 C C . GLY A 1 89 ? -12.822 -1.094 -21.592 1.00 90.00 89 GLY A C 1
ATOM 738 O O . GLY A 1 89 ? -13.845 -1.283 -22.248 1.00 90.00 89 GLY A O 1
ATOM 739 N N . THR A 1 90 ? -12.800 -0.248 -20.559 1.00 92.75 90 THR A N 1
ATOM 740 C CA . THR A 1 90 ? -13.932 0.610 -20.190 1.00 92.75 90 THR A CA 1
ATOM 741 C C . THR A 1 90 ? -13.831 1.984 -20.870 1.00 92.75 90 THR A C 1
ATOM 743 O O . THR A 1 90 ? -12.838 2.316 -21.515 1.00 92.75 90 THR A O 1
ATOM 746 N N . ARG A 1 91 ? -14.863 2.827 -20.709 1.00 93.50 91 ARG A N 1
ATOM 747 C CA . ARG A 1 91 ? -14.837 4.241 -21.144 1.00 93.50 91 ARG A CA 1
ATOM 748 C C . ARG A 1 91 ? -14.159 5.173 -20.130 1.00 93.50 91 ARG A C 1
ATOM 750 O O . ARG A 1 91 ? -14.153 6.388 -20.327 1.00 93.50 91 ARG A O 1
ATOM 757 N N . ILE A 1 92 ? -13.658 4.632 -19.020 1.00 93.31 92 ILE A N 1
ATOM 758 C CA . ILE A 1 92 ? -13.054 5.416 -17.946 1.00 93.31 92 ILE A CA 1
ATOM 759 C C . ILE A 1 92 ? -11.661 5.848 -18.386 1.00 93.31 92 ILE A C 1
ATOM 761 O O . ILE A 1 92 ? -10.831 5.029 -18.771 1.00 93.31 92 ILE A O 1
ATOM 765 N N . ARG A 1 93 ? -11.408 7.155 -18.320 1.00 94.62 93 ARG A N 1
ATOM 766 C CA . ARG A 1 93 ? -10.112 7.726 -18.682 1.00 94.62 93 ARG A CA 1
ATOM 767 C C . ARG A 1 93 ? -9.159 7.717 -17.476 1.00 94.62 93 ARG A C 1
ATOM 769 O O . ARG A 1 93 ? -9.619 8.055 -16.380 1.00 94.62 93 ARG A O 1
ATOM 776 N N . PRO A 1 94 ? -7.861 7.395 -17.645 1.00 95.12 94 PRO A N 1
ATOM 777 C CA . PRO A 1 94 ? -6.886 7.372 -16.549 1.00 95.12 94 PRO A CA 1
ATOM 778 C C . PRO A 1 94 ? -6.813 8.668 -15.731 1.00 95.12 94 PRO A C 1
ATOM 780 O O . PRO A 1 94 ? -6.606 8.632 -14.522 1.00 95.12 94 PRO A O 1
ATOM 783 N N . GLU A 1 95 ? -7.053 9.817 -16.359 1.00 96.44 95 GLU A N 1
ATOM 784 C CA . GLU A 1 95 ? -7.054 11.135 -15.722 1.00 96.44 95 GLU A CA 1
ATOM 785 C C . GLU A 1 95 ? -8.120 11.262 -14.630 1.00 96.44 95 GLU A C 1
ATOM 787 O O . GLU A 1 95 ? -7.925 12.011 -13.677 1.00 96.44 95 GLU A O 1
ATOM 792 N N . ALA A 1 96 ? -9.230 10.521 -14.728 1.00 94.94 96 ALA A N 1
ATOM 793 C CA . ALA A 1 96 ? -10.231 10.487 -13.665 1.00 94.94 96 ALA A CA 1
ATOM 794 C C . ALA A 1 96 ? -9.673 9.830 -12.393 1.00 94.94 96 ALA A C 1
ATOM 796 O O . ALA A 1 96 ? -9.946 10.308 -11.294 1.00 94.94 96 ALA A O 1
ATOM 797 N N . ILE A 1 97 ? -8.863 8.778 -12.555 1.00 96.44 97 ILE A N 1
ATOM 798 C CA . ILE A 1 97 ? -8.206 8.063 -11.454 1.00 96.44 97 ILE A CA 1
ATOM 799 C C . ILE A 1 97 ? -7.079 8.907 -10.872 1.00 96.44 97 ILE A C 1
ATOM 801 O O . ILE A 1 97 ? -6.976 9.064 -9.660 1.00 96.44 97 ILE A O 1
ATOM 805 N N . TRP A 1 98 ? -6.254 9.517 -11.725 1.00 97.38 98 TRP A N 1
ATOM 806 C CA . TRP A 1 98 ? -5.208 10.414 -11.243 1.00 97.38 98 TRP A CA 1
ATOM 807 C C . TRP A 1 98 ? -5.777 11.630 -10.522 1.00 97.38 98 TRP A C 1
ATOM 809 O O . TRP A 1 98 ? -5.299 11.968 -9.443 1.00 97.38 98 TRP A O 1
ATOM 819 N N . GLY A 1 99 ? -6.836 12.238 -11.056 1.00 97.44 99 GLY A N 1
ATOM 820 C CA . GLY A 1 99 ? -7.518 13.350 -10.404 1.00 97.44 99 GLY A CA 1
ATOM 821 C C . GLY A 1 99 ? -8.085 12.970 -9.036 1.00 97.44 99 GLY A C 1
ATOM 822 O O . GLY A 1 99 ? -7.935 13.733 -8.082 1.00 97.44 99 GLY A O 1
ATOM 823 N N . SER A 1 100 ? -8.689 11.782 -8.905 1.00 97.31 100 SER A N 1
ATOM 824 C CA . SER A 1 100 ? -9.197 11.320 -7.612 1.00 97.31 100 SER A CA 1
ATOM 825 C C . SER A 1 100 ? -8.074 11.015 -6.624 1.00 97.31 100 SER A C 1
ATOM 827 O O . SER A 1 100 ? -8.170 11.434 -5.475 1.00 97.31 100 SER A O 1
ATOM 829 N N . LEU A 1 101 ? -6.998 10.350 -7.053 1.00 97.38 101 LEU A N 1
ATOM 830 C CA . LEU A 1 101 ? -5.843 10.053 -6.200 1.00 97.38 101 LEU A CA 1
ATOM 831 C C . LEU A 1 101 ? -5.135 11.325 -5.720 1.00 97.38 101 LEU A C 1
ATOM 833 O O . LEU A 1 101 ? -4.851 11.441 -4.532 1.00 97.38 101 LEU A O 1
ATOM 837 N N . VAL A 1 102 ? -4.918 12.306 -6.602 1.00 97.88 102 VAL A N 1
ATOM 838 C CA . VAL A 1 102 ? -4.332 13.604 -6.227 1.00 97.88 102 VAL A CA 1
ATOM 839 C C . VAL A 1 102 ? -5.204 14.306 -5.194 1.00 97.88 102 VAL A C 1
ATOM 841 O O . VAL A 1 102 ? -4.689 14.762 -4.179 1.00 97.88 102 VAL A O 1
ATOM 844 N N . LYS A 1 103 ? -6.521 14.352 -5.406 1.00 97.00 103 LYS A N 1
ATOM 845 C CA . LYS A 1 103 ? -7.441 14.955 -4.441 1.00 97.00 103 LYS A CA 1
ATOM 846 C C . LYS A 1 103 ? -7.374 14.262 -3.076 1.00 97.00 103 LYS A C 1
ATOM 848 O O . LYS A 1 103 ? -7.224 14.921 -2.056 1.00 97.00 103 LYS A O 1
ATOM 853 N N . ILE A 1 104 ? -7.426 12.933 -3.056 1.00 97.81 104 ILE A N 1
ATOM 854 C CA . ILE A 1 104 ? -7.378 12.146 -1.818 1.00 97.81 104 ILE A CA 1
ATOM 855 C C . ILE A 1 104 ? -6.056 12.374 -1.070 1.00 97.81 104 ILE A C 1
ATOM 857 O O . ILE A 1 104 ? -6.068 12.654 0.126 1.00 97.81 104 ILE A O 1
ATOM 861 N N . SER A 1 105 ? -4.922 12.290 -1.765 1.00 96.44 105 SER A N 1
ATOM 862 C CA . SER A 1 105 ? -3.611 12.353 -1.115 1.00 96.44 105 SER A CA 1
ATOM 863 C C . SER A 1 105 ? -3.144 13.762 -0.787 1.00 96.44 105 SER A C 1
ATOM 865 O O . SER A 1 105 ? -2.555 13.972 0.268 1.00 96.44 105 SER A O 1
ATOM 867 N N . VAL A 1 106 ? -3.379 14.725 -1.676 1.00 95.75 106 VAL A N 1
ATOM 868 C CA . VAL A 1 106 ? -2.832 16.082 -1.543 1.00 95.75 106 VAL A CA 1
ATOM 869 C C . VAL A 1 106 ? -3.812 17.013 -0.841 1.00 95.75 106 VAL A C 1
ATOM 871 O O . VAL A 1 106 ? -3.400 17.782 0.019 1.00 95.75 106 VAL A O 1
ATOM 874 N N . GLU A 1 107 ? -5.100 16.958 -1.190 1.00 94.50 107 GLU A N 1
ATOM 875 C CA . GLU A 1 107 ? -6.103 17.868 -0.621 1.00 94.50 107 GLU A CA 1
ATOM 876 C C . GLU A 1 107 ? -6.594 17.375 0.744 1.00 94.50 107 GLU A C 1
ATOM 878 O O . GLU A 1 107 ? -6.723 18.171 1.668 1.00 94.50 107 GLU A O 1
ATOM 883 N N . TYR A 1 108 ? -6.856 16.070 0.886 1.00 96.06 108 TYR A N 1
ATOM 884 C CA . TYR A 1 108 ? -7.387 15.502 2.136 1.00 96.06 108 TYR A CA 1
ATOM 885 C C . TYR A 1 108 ? -6.304 14.939 3.060 1.00 96.06 108 TYR A C 1
ATOM 887 O O . TYR A 1 108 ? -6.608 14.530 4.176 1.00 96.06 108 TYR A O 1
ATOM 895 N N . GLY A 1 109 ? -5.046 14.889 2.610 1.00 96.81 109 GLY A N 1
ATOM 896 C CA . GLY A 1 109 ? -3.947 14.333 3.401 1.00 96.81 109 GLY A CA 1
ATOM 897 C C . GLY A 1 109 ? -4.082 12.832 3.681 1.00 96.81 109 GLY A C 1
ATOM 898 O O . GLY A 1 109 ? -3.468 12.327 4.618 1.00 96.81 109 GLY A O 1
ATOM 899 N N . VAL A 1 110 ? -4.881 12.104 2.891 1.00 98.38 110 VAL A N 1
ATOM 900 C CA . VAL A 1 110 ? -5.087 10.662 3.074 1.00 98.38 110 VAL A CA 1
ATOM 901 C C . VAL A 1 110 ? -3.980 9.887 2.374 1.00 98.38 110 VAL A C 1
ATOM 903 O O . VAL A 1 110 ? -3.823 9.940 1.151 1.00 98.38 110 VAL A O 1
ATOM 906 N N . SER A 1 111 ? -3.220 9.115 3.147 1.00 98.25 111 SER A N 1
ATOM 907 C CA . SER A 1 111 ? -2.163 8.264 2.598 1.00 98.25 111 SER A CA 1
ATOM 908 C C . SER A 1 111 ? -2.777 7.108 1.813 1.00 98.25 111 SER A C 1
ATOM 910 O O . SER A 1 111 ? -3.608 6.377 2.343 1.00 98.25 111 SER A O 1
ATOM 912 N N . VAL A 1 112 ? -2.374 6.922 0.553 1.00 98.19 112 VAL A N 1
ATOM 913 C CA . VAL A 1 112 ? -2.933 5.877 -0.320 1.00 98.19 112 VAL A CA 1
ATOM 914 C C . VAL A 1 112 ? -1.913 4.771 -0.554 1.00 98.19 112 VAL A C 1
ATOM 916 O O . VAL A 1 112 ? -0.823 5.016 -1.070 1.00 98.19 112 VAL A O 1
ATOM 919 N N . PHE A 1 113 ? -2.300 3.536 -0.246 1.00 98.25 113 PHE A N 1
ATOM 920 C CA . PHE A 1 113 ? -1.532 2.331 -0.545 1.00 98.25 113 PHE A CA 1
ATOM 921 C C . PHE A 1 113 ? -2.308 1.408 -1.478 1.00 98.25 113 PHE A C 1
ATOM 923 O O . PHE A 1 113 ? -3.536 1.403 -1.487 1.00 98.25 113 PHE A O 1
ATOM 930 N N . HIS A 1 114 ? -1.578 0.597 -2.241 1.00 97.75 114 HIS A N 1
ATOM 931 C CA . HIS A 1 114 ? -2.153 -0.391 -3.148 1.00 97.75 114 HIS A CA 1
ATOM 932 C C . HIS A 1 114 ? -1.713 -1.792 -2.736 1.00 97.75 114 HIS A C 1
ATOM 934 O O . HIS A 1 114 ? -0.563 -1.995 -2.345 1.00 97.75 114 HIS A O 1
ATOM 940 N N . THR A 1 115 ? -2.625 -2.753 -2.835 1.00 97.62 115 THR A N 1
ATOM 941 C CA . THR A 1 115 ? -2.358 -4.173 -2.569 1.00 97.62 115 THR A CA 1
ATOM 942 C C . THR A 1 115 ? -3.029 -5.034 -3.624 1.00 97.62 115 THR A C 1
ATOM 944 O O . THR A 1 115 ? -4.033 -4.638 -4.213 1.00 97.62 115 THR A O 1
ATOM 947 N N . THR A 1 116 ? -2.489 -6.215 -3.898 1.00 94.50 116 THR A N 1
ATOM 948 C CA . THR A 1 116 ? -3.014 -7.080 -4.961 1.00 94.50 116 THR A CA 1
ATOM 949 C C . THR A 1 116 ? -4.140 -7.993 -4.490 1.00 94.50 116 THR A C 1
ATOM 951 O O . THR A 1 116 ? -4.959 -8.409 -5.310 1.00 94.50 116 THR A O 1
ATOM 954 N N . ASP A 1 117 ? -4.222 -8.296 -3.193 1.00 91.81 117 ASP A N 1
ATOM 955 C CA . ASP A 1 117 ? -5.248 -9.153 -2.604 1.00 91.81 117 ASP A CA 1
ATOM 956 C C . ASP A 1 117 ? -5.426 -8.932 -1.087 1.00 91.81 117 ASP A C 1
ATOM 958 O O . ASP A 1 117 ? -4.754 -8.109 -0.457 1.00 91.81 117 ASP A O 1
ATOM 962 N N . LYS A 1 118 ? -6.346 -9.710 -0.499 1.00 95.38 118 LYS A N 1
ATOM 963 C CA . LYS A 1 118 ? -6.675 -9.667 0.931 1.00 95.38 118 LYS A CA 1
ATOM 964 C C . LYS A 1 118 ? -5.496 -10.015 1.843 1.00 95.38 118 LYS A C 1
ATOM 966 O O . LYS A 1 118 ? -5.409 -9.499 2.954 1.00 95.38 118 LYS A O 1
ATOM 971 N N . TRP A 1 119 ? -4.593 -10.889 1.398 1.00 95.62 119 TRP A N 1
ATOM 972 C CA . TRP A 1 119 ? -3.433 -11.301 2.183 1.00 95.62 119 TRP A CA 1
ATOM 973 C C . TRP A 1 119 ? -2.408 -10.170 2.260 1.00 95.62 119 TRP A C 1
ATOM 975 O O . TRP A 1 119 ? -1.885 -9.878 3.337 1.00 95.62 119 TRP A O 1
ATOM 985 N N . GLU A 1 120 ? -2.166 -9.484 1.143 1.00 96.31 120 GLU A N 1
ATOM 986 C CA . GLU A 1 120 ? -1.332 -8.283 1.117 1.00 96.31 120 GLU A CA 1
ATOM 987 C C . GLU A 1 120 ? -1.948 -7.124 1.903 1.00 96.31 120 GLU A C 1
ATOM 989 O O . GLU A 1 120 ? -1.226 -6.479 2.665 1.00 96.31 120 GLU A O 1
ATOM 994 N N . SER A 1 121 ? -3.266 -6.907 1.798 1.00 97.94 121 SER A N 1
ATOM 995 C CA . SER A 1 121 ? -3.997 -5.947 2.641 1.00 97.94 121 SER A CA 1
ATOM 996 C C . SER A 1 121 ? -3.780 -6.230 4.130 1.00 97.94 121 SER A C 1
ATOM 998 O O . SER A 1 121 ? -3.313 -5.356 4.859 1.00 97.94 121 SER A O 1
ATOM 1000 N N . ALA A 1 122 ? -4.013 -7.469 4.578 1.00 97.56 122 ALA A N 1
ATOM 1001 C CA . ALA A 1 122 ? -3.796 -7.866 5.970 1.00 97.56 122 ALA A CA 1
ATOM 1002 C C . ALA A 1 122 ? -2.337 -7.658 6.416 1.00 97.56 122 ALA A C 1
ATOM 1004 O O . ALA A 1 122 ? -2.059 -7.195 7.524 1.00 97.56 122 ALA A O 1
ATOM 1005 N N . LYS A 1 123 ? -1.378 -7.985 5.542 1.00 96.50 123 LYS A N 1
ATOM 1006 C CA . LYS A 1 123 ? 0.051 -7.832 5.830 1.00 96.50 123 LYS A CA 1
ATOM 1007 C C . LYS A 1 123 ? 0.435 -6.362 5.981 1.00 96.50 123 LYS A C 1
ATOM 1009 O O . LYS A 1 123 ? 1.187 -6.035 6.897 1.00 96.50 123 LYS A O 1
ATOM 1014 N N . LEU A 1 124 ? -0.072 -5.492 5.110 1.00 97.75 124 LEU A N 1
ATOM 1015 C CA . LEU A 1 124 ? 0.154 -4.053 5.189 1.00 97.75 124 LEU A CA 1
ATOM 1016 C C . LEU A 1 124 ? -0.457 -3.467 6.467 1.00 97.75 124 LEU A C 1
ATOM 1018 O O . LEU A 1 124 ? 0.250 -2.776 7.196 1.00 97.75 124 LEU A O 1
ATOM 1022 N N . ILE A 1 125 ? -1.711 -3.808 6.784 1.00 97.50 125 ILE A N 1
ATOM 1023 C CA . ILE A 1 125 ? -2.388 -3.376 8.020 1.00 97.50 125 ILE A CA 1
ATOM 1024 C C . ILE A 1 125 ? -1.554 -3.753 9.250 1.00 97.50 125 ILE A C 1
ATOM 1026 O O . ILE A 1 125 ? -1.298 -2.908 10.104 1.00 97.50 125 ILE A O 1
ATOM 1030 N N . ARG A 1 126 ? -1.041 -4.990 9.311 1.00 95.25 126 ARG A N 1
ATOM 1031 C CA . ARG A 1 126 ? -0.151 -5.436 10.394 1.00 95.25 126 ARG A CA 1
ATOM 1032 C C . ARG A 1 126 ? 1.125 -4.595 10.495 1.00 95.25 126 ARG A C 1
ATOM 1034 O O . ARG A 1 126 ? 1.557 -4.276 11.598 1.00 95.25 126 ARG A O 1
ATOM 1041 N N . ILE A 1 127 ? 1.757 -4.275 9.366 1.00 93.94 127 ILE A N 1
ATOM 1042 C CA . ILE A 1 127 ? 2.985 -3.467 9.345 1.00 93.94 127 ILE A CA 1
ATOM 1043 C C . ILE A 1 127 ? 2.707 -2.057 9.874 1.00 93.94 127 ILE A C 1
ATOM 1045 O O . ILE A 1 127 ? 3.472 -1.574 10.705 1.00 93.94 127 ILE A O 1
ATOM 1049 N N . ILE A 1 128 ? 1.617 -1.429 9.425 1.00 94.69 128 ILE A N 1
ATOM 1050 C CA . ILE A 1 128 ? 1.194 -0.102 9.894 1.00 94.69 128 ILE A CA 1
ATOM 1051 C C . ILE A 1 128 ? 0.957 -0.143 11.405 1.00 94.69 128 ILE A C 1
ATOM 1053 O O . ILE A 1 128 ? 1.551 0.639 12.139 1.00 94.69 128 ILE A O 1
ATOM 1057 N N . HIS A 1 129 ? 0.159 -1.105 11.868 1.00 93.12 129 HIS A N 1
ATOM 1058 C CA . HIS A 1 129 ? -0.146 -1.295 13.281 1.00 93.12 129 HIS A CA 1
ATOM 1059 C C . HIS A 1 129 ? 1.127 -1.454 14.135 1.00 93.12 129 HIS A C 1
ATOM 1061 O O . HIS A 1 129 ? 1.283 -0.788 15.152 1.00 93.12 129 HIS A O 1
ATOM 1067 N N . ASN A 1 130 ? 2.070 -2.307 13.719 1.00 89.88 130 ASN A N 1
ATOM 1068 C CA . ASN A 1 130 ? 3.313 -2.504 14.469 1.00 89.88 130 ASN A CA 1
ATOM 1069 C C . ASN A 1 130 ? 4.144 -1.223 14.561 1.00 89.88 130 ASN A C 1
ATOM 1071 O O . ASN A 1 130 ? 4.748 -0.963 15.595 1.00 89.88 130 ASN A O 1
ATOM 1075 N N . LYS A 1 131 ? 4.167 -0.428 13.487 1.00 87.94 131 LYS A N 1
ATOM 1076 C CA . LYS A 1 131 ? 4.906 0.830 13.472 1.00 87.94 131 LYS A CA 1
ATOM 1077 C C . LYS A 1 131 ? 4.290 1.857 14.425 1.00 87.94 131 LYS A C 1
ATOM 1079 O O . LYS A 1 131 ? 5.032 2.514 15.142 1.00 87.94 131 LYS A O 1
ATOM 1084 N N . GLU A 1 132 ? 2.962 1.942 14.481 1.00 86.50 132 GLU A N 1
ATOM 1085 C CA . GLU A 1 132 ? 2.256 2.807 15.437 1.00 86.50 132 GLU A CA 1
ATOM 1086 C C . GLU A 1 132 ? 2.511 2.387 16.899 1.00 86.50 132 GLU A C 1
ATOM 1088 O O . GLU A 1 132 ? 2.736 3.245 17.750 1.00 86.50 132 GLU A O 1
ATOM 1093 N N . GLU A 1 133 ? 2.560 1.081 17.185 1.00 81.94 133 GLU A N 1
ATOM 1094 C CA . GLU A 1 133 ? 2.909 0.543 18.512 1.00 81.94 133 GLU A CA 1
ATOM 1095 C C . GLU A 1 133 ? 4.374 0.806 18.909 1.00 81.94 133 GLU A C 1
ATOM 1097 O O . GLU A 1 133 ? 4.678 1.115 20.064 1.00 81.94 133 GLU A O 1
ATOM 1102 N N . ASP A 1 134 ? 5.318 0.690 17.973 1.00 78.56 134 ASP A N 1
ATOM 1103 C CA . ASP A 1 134 ? 6.728 0.985 18.255 1.00 78.56 134 ASP A CA 1
ATOM 1104 C C . ASP A 1 134 ? 6.927 2.486 18.546 1.00 78.56 134 ASP A C 1
ATOM 1106 O O . ASP A 1 134 ? 7.632 2.845 19.494 1.00 78.56 134 ASP A O 1
ATOM 1110 N N . THR A 1 135 ? 6.233 3.362 17.805 1.00 69.75 135 THR A N 1
ATOM 1111 C CA . THR A 1 135 ? 6.212 4.810 18.063 1.00 69.75 135 THR A CA 1
ATOM 1112 C C . THR A 1 135 ? 5.597 5.142 19.426 1.00 69.75 135 THR A C 1
ATOM 1114 O O . THR A 1 135 ? 6.158 5.959 20.157 1.00 69.75 135 THR A O 1
ATOM 1117 N N . SER A 1 136 ? 4.486 4.504 19.810 1.00 64.31 136 SER A N 1
ATOM 1118 C CA . SER A 1 136 ? 3.808 4.780 21.088 1.00 64.31 136 SER A CA 1
ATOM 1119 C C . SER A 1 136 ? 4.578 4.262 22.310 1.00 64.31 136 SER A C 1
ATOM 1121 O O . SER A 1 136 ? 4.515 4.859 23.384 1.00 64.31 136 SER A O 1
ATOM 1123 N N . THR A 1 137 ? 5.358 3.187 22.156 1.00 67.31 137 THR A N 1
ATOM 1124 C CA . THR A 1 137 ? 6.172 2.594 23.235 1.00 67.31 137 THR A CA 1
ATOM 1125 C C . THR A 1 137 ? 7.562 3.220 23.387 1.00 67.31 137 THR A C 1
ATOM 1127 O O . THR A 1 137 ? 8.342 2.779 24.234 1.00 67.31 137 THR A O 1
ATOM 1130 N N . GLY A 1 138 ? 7.893 4.250 22.597 1.00 57.47 138 GLY A N 1
ATOM 1131 C CA . GLY A 1 138 ? 9.190 4.932 22.661 1.00 57.47 138 GLY A CA 1
ATOM 1132 C C . GLY A 1 138 ? 10.368 4.054 22.228 1.00 57.47 138 GLY A C 1
ATOM 1133 O O . GLY A 1 138 ? 11.518 4.348 22.564 1.00 57.47 138 GLY A O 1
ATOM 1134 N N . ARG A 1 139 ? 10.109 2.966 21.488 1.00 56.44 139 ARG A N 1
ATOM 1135 C CA . ARG A 1 139 ? 11.165 2.198 20.827 1.00 56.44 139 ARG A CA 1
ATOM 1136 C C . ARG A 1 139 ? 11.676 3.042 19.666 1.00 56.44 139 ARG A C 1
ATOM 1138 O O . ARG A 1 139 ? 11.030 3.142 18.631 1.00 56.44 139 ARG A O 1
ATOM 1145 N N . ASN A 1 140 ? 12.816 3.695 19.891 1.00 46.62 140 ASN A N 1
ATOM 1146 C CA . ASN A 1 140 ? 13.493 4.528 18.903 1.00 46.62 140 ASN A CA 1
ATOM 1147 C C . ASN A 1 140 ? 13.561 3.840 17.535 1.00 46.62 140 ASN A C 1
ATOM 1149 O O . ASN A 1 140 ? 13.877 2.653 17.438 1.00 46.62 140 ASN A O 1
ATOM 1153 N N . GLU A 1 141 ? 13.293 4.635 16.499 1.00 50.56 141 GLU A N 1
ATOM 1154 C CA . GLU A 1 141 ? 13.349 4.290 15.083 1.00 50.56 141 GLU A CA 1
ATOM 1155 C C . GLU A 1 141 ? 14.771 3.897 14.652 1.00 50.56 141 GLU A C 1
ATOM 1157 O O . GLU A 1 141 ? 15.441 4.609 13.905 1.00 50.56 141 GLU A O 1
ATOM 1162 N N . GLU A 1 142 ? 15.262 2.734 15.066 1.00 44.44 142 GLU A N 1
ATOM 1163 C CA . GLU A 1 142 ? 16.403 2.125 14.393 1.00 44.44 142 GLU A CA 1
ATOM 1164 C C . GLU A 1 142 ? 15.920 1.505 13.092 1.00 44.44 142 GLU A C 1
ATOM 1166 O O . GLU A 1 142 ? 15.807 0.293 12.951 1.00 44.44 142 GLU A O 1
ATOM 1171 N N . THR A 1 143 ? 15.720 2.382 12.105 1.00 39.84 143 THR A N 1
ATOM 1172 C CA . THR A 1 143 ? 15.662 2.087 10.674 1.00 39.84 143 THR A CA 1
ATOM 1173 C C . THR A 1 143 ? 14.568 1.092 10.264 1.00 39.84 143 THR A C 1
ATOM 1175 O O . THR A 1 143 ? 14.550 -0.081 10.629 1.00 39.84 143 THR A O 1
ATOM 1178 N N . ILE A 1 144 ? 13.745 1.486 9.287 1.00 40.75 144 ILE A N 1
ATOM 1179 C CA . ILE A 1 144 ? 13.383 0.517 8.249 1.00 40.75 144 ILE A CA 1
ATOM 1180 C C . ILE A 1 144 ? 14.720 0.153 7.592 1.00 40.75 144 ILE A C 1
ATOM 1182 O O . ILE A 1 144 ? 15.095 0.694 6.555 1.00 40.75 144 ILE A O 1
ATOM 1186 N N . LEU A 1 145 ? 15.483 -0.749 8.217 1.00 39.25 145 LEU A N 1
ATOM 1187 C CA . LEU A 1 145 ? 16.316 -1.649 7.468 1.00 39.25 145 LEU A CA 1
ATOM 1188 C C . LEU A 1 145 ? 15.272 -2.320 6.601 1.00 39.25 145 LEU A C 1
ATOM 1190 O O . LEU A 1 145 ? 14.510 -3.178 7.054 1.00 39.25 145 LEU A O 1
ATOM 1194 N N . VAL A 1 146 ? 15.187 -1.871 5.351 1.00 41.41 146 VAL A N 1
ATOM 1195 C CA . VAL A 1 146 ? 14.862 -2.779 4.274 1.00 41.41 146 VAL A CA 1
ATOM 1196 C C . VAL A 1 146 ? 15.829 -3.924 4.537 1.00 41.41 146 VAL A C 1
ATOM 1198 O O . VAL A 1 146 ? 17.002 -3.850 4.185 1.00 41.41 146 VAL A O 1
ATOM 1201 N N . LYS A 1 147 ? 15.385 -4.947 5.281 1.00 38.09 147 LYS A N 1
ATOM 1202 C CA . LYS A 1 147 ? 15.954 -6.272 5.165 1.00 38.09 147 LYS A CA 1
ATOM 1203 C C . LYS A 1 147 ? 15.724 -6.526 3.696 1.00 38.09 147 LYS A C 1
ATOM 1205 O O . LYS A 1 147 ? 14.615 -6.879 3.297 1.00 38.09 147 LYS A O 1
ATOM 1210 N N . GLU A 1 148 ? 16.723 -6.189 2.886 1.00 35.88 148 GLU A N 1
ATOM 1211 C CA . GLU A 1 148 ? 16.838 -6.693 1.544 1.00 35.88 148 GLU A CA 1
ATOM 1212 C C . GLU A 1 148 ? 16.720 -8.187 1.766 1.00 35.88 148 GLU A C 1
ATOM 1214 O O . GLU A 1 148 ? 17.647 -8.835 2.244 1.00 35.88 148 GLU A O 1
ATOM 1219 N N . TYR A 1 149 ? 15.530 -8.737 1.539 1.00 38.72 149 TYR A N 1
ATOM 1220 C CA . TYR A 1 149 ? 15.447 -10.133 1.202 1.00 38.72 149 TYR A CA 1
ATOM 1221 C C . TYR A 1 149 ? 16.289 -10.183 -0.061 1.00 38.72 149 TYR A C 1
ATOM 1223 O O . TYR A 1 149 ? 15.859 -9.584 -1.055 1.00 38.72 149 TYR A O 1
ATOM 1231 N N . PRO A 1 150 ? 17.515 -10.741 -0.012 1.00 45.84 150 PRO A N 1
ATOM 1232 C CA . PRO A 1 150 ? 18.382 -10.724 -1.170 1.00 45.84 150 PRO A CA 1
ATOM 1233 C C . PRO A 1 150 ? 17.545 -11.311 -2.292 1.00 45.84 150 PRO A C 1
ATOM 1235 O O . PRO A 1 150 ? 17.031 -12.428 -2.149 1.00 45.84 150 PRO A O 1
ATOM 1238 N N . ARG A 1 151 ? 17.296 -10.520 -3.345 1.00 53.47 151 ARG A N 1
ATOM 1239 C CA . ARG A 1 151 ? 16.542 -11.003 -4.502 1.00 53.47 151 ARG A CA 1
ATOM 1240 C C . ARG A 1 151 ? 17.190 -12.331 -4.869 1.00 53.47 151 ARG A C 1
ATOM 1242 O O . ARG A 1 151 ? 18.406 -12.381 -5.072 1.00 53.47 151 ARG A O 1
ATOM 1249 N N . LYS A 1 152 ? 16.418 -13.423 -4.835 1.00 53.66 152 LYS A N 1
ATOM 1250 C CA . LYS A 1 152 ? 16.918 -14.754 -5.188 1.00 53.66 152 LYS A CA 1
ATOM 1251 C C . LYS A 1 152 ? 17.136 -14.768 -6.697 1.00 53.66 152 LYS A C 1
ATOM 1253 O O . LYS A 1 152 ? 16.319 -15.294 -7.436 1.00 53.66 152 LYS A O 1
ATOM 1258 N N . TYR A 1 153 ? 18.212 -14.127 -7.139 1.00 73.00 153 TYR A N 1
ATOM 1259 C CA . TYR A 1 153 ? 18.653 -14.170 -8.517 1.00 73.00 153 TYR A CA 1
ATOM 1260 C C . TYR A 1 153 ? 19.030 -15.607 -8.837 1.00 73.00 153 TYR A C 1
ATOM 1262 O O . TYR A 1 153 ? 19.880 -16.193 -8.150 1.00 73.00 153 TYR A O 1
ATOM 1270 N N . THR A 1 154 ? 18.398 -16.145 -9.873 1.00 87.12 154 THR A N 1
ATOM 1271 C CA . THR A 1 154 ? 18.817 -17.397 -10.495 1.00 87.12 154 THR A CA 1
ATOM 1272 C C . THR A 1 154 ? 20.240 -17.250 -11.043 1.00 87.12 154 THR A C 1
ATOM 1274 O O . THR A 1 154 ? 20.790 -16.144 -11.138 1.00 87.12 154 THR A O 1
ATOM 1277 N N . SER A 1 155 ? 20.882 -18.364 -11.384 1.00 89.06 155 SER A N 1
ATOM 1278 C CA . SER A 1 155 ? 22.200 -18.317 -12.023 1.00 89.06 155 SER A CA 1
ATOM 1279 C C . SER A 1 155 ? 22.136 -17.553 -13.348 1.00 89.06 155 SER A C 1
ATOM 1281 O O . SER A 1 155 ? 23.038 -16.780 -13.656 1.00 89.06 155 SER A O 1
ATOM 1283 N N . GLU A 1 156 ? 21.040 -17.703 -14.079 1.00 89.88 156 GLU A N 1
ATOM 1284 C CA . GLU A 1 156 ? 20.724 -17.041 -15.336 1.00 89.88 156 GLU A CA 1
ATOM 1285 C C . GLU A 1 156 ? 20.589 -15.524 -15.147 1.00 8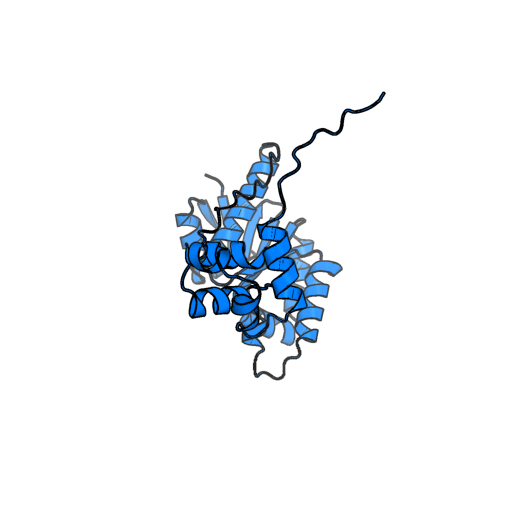9.88 156 GLU A C 1
ATOM 1287 O O . GLU A 1 156 ? 21.223 -14.756 -15.872 1.00 89.88 156 GLU A O 1
ATOM 1292 N N . ASP A 1 157 ? 19.867 -15.077 -14.112 1.00 87.88 157 ASP A N 1
ATOM 1293 C CA . ASP A 1 157 ? 19.751 -13.648 -13.784 1.00 87.88 157 ASP A CA 1
ATOM 1294 C C . ASP A 1 157 ? 21.123 -13.029 -13.500 1.00 87.88 157 ASP A C 1
ATOM 1296 O O . ASP A 1 157 ? 21.442 -11.931 -13.965 1.00 87.88 157 ASP A O 1
ATOM 1300 N N . ARG A 1 158 ? 21.976 -13.761 -12.772 1.00 92.00 158 ARG A N 1
ATOM 1301 C CA . ARG A 1 158 ? 23.345 -13.321 -12.476 1.00 92.00 158 ARG A CA 1
ATOM 1302 C C . ARG A 1 158 ? 24.193 -13.240 -13.741 1.00 92.00 158 ARG A C 1
ATOM 1304 O O . ARG A 1 158 ? 24.967 -12.297 -13.882 1.00 92.00 158 ARG A O 1
ATOM 1311 N N . GLN A 1 159 ? 24.047 -14.186 -14.669 1.00 96.12 159 GLN A N 1
ATOM 1312 C CA . GLN A 1 159 ? 24.745 -14.139 -15.955 1.00 96.12 159 GLN A CA 1
ATOM 1313 C C . GLN A 1 159 ? 24.323 -12.919 -16.780 1.00 96.12 159 GLN A C 1
ATOM 1315 O O . GLN A 1 159 ? 25.183 -12.208 -17.302 1.00 96.12 159 GLN A O 1
ATOM 1320 N N . ILE A 1 160 ? 23.019 -12.639 -16.849 1.00 94.81 160 ILE A N 1
ATOM 1321 C CA . ILE A 1 160 ? 22.486 -11.473 -17.559 1.00 94.81 160 ILE A CA 1
ATOM 1322 C C . ILE A 1 160 ? 22.988 -10.177 -16.917 1.00 94.81 160 ILE A C 1
ATOM 1324 O O . ILE A 1 160 ? 23.439 -9.286 -17.637 1.00 94.81 160 ILE A O 1
ATOM 1328 N N . MET A 1 161 ? 22.976 -10.075 -15.585 1.00 92.75 161 MET A N 1
ATOM 1329 C CA . MET A 1 161 ? 23.509 -8.911 -14.866 1.00 92.75 161 MET A CA 1
ATOM 1330 C C . MET A 1 161 ? 24.996 -8.684 -15.146 1.00 92.75 161 MET A C 1
ATOM 1332 O O . MET A 1 161 ? 25.391 -7.563 -15.458 1.00 92.75 161 MET A O 1
ATOM 1336 N N . ILE A 1 162 ? 25.815 -9.738 -15.073 1.00 95.56 162 ILE A N 1
ATOM 1337 C CA . ILE A 1 162 ? 27.256 -9.648 -15.334 1.00 95.56 162 ILE A CA 1
ATOM 1338 C C . ILE A 1 162 ? 27.508 -9.146 -16.758 1.00 95.56 162 ILE A C 1
ATOM 1340 O O . ILE A 1 162 ? 28.281 -8.212 -16.952 1.00 95.56 162 ILE A O 1
ATOM 1344 N N . LEU A 1 163 ? 26.831 -9.706 -17.760 1.00 95.62 163 LEU A N 1
ATOM 1345 C CA . LEU A 1 163 ? 27.004 -9.269 -19.148 1.00 95.62 163 LEU A CA 1
ATOM 1346 C C . LEU A 1 163 ? 26.458 -7.863 -19.389 1.00 95.62 163 LEU A C 1
ATOM 1348 O O . LEU A 1 163 ? 27.049 -7.115 -20.158 1.00 95.62 163 LEU A O 1
ATOM 1352 N N . SER A 1 164 ? 25.381 -7.479 -18.703 1.00 95.00 164 SER A N 1
ATOM 1353 C CA . SER A 1 164 ? 24.807 -6.132 -18.807 1.00 95.00 164 SER A CA 1
ATOM 1354 C C . SER A 1 164 ? 25.697 -5.049 -18.186 1.00 95.00 164 SER A C 1
ATOM 1356 O O . SER A 1 164 ? 25.447 -3.864 -18.382 1.00 95.00 164 SER A O 1
ATOM 1358 N N . SER A 1 165 ? 26.744 -5.433 -17.447 1.00 94.31 165 SER A N 1
ATOM 1359 C CA . SER A 1 165 ? 27.774 -4.495 -16.987 1.00 94.31 165 SER A CA 1
ATOM 1360 C C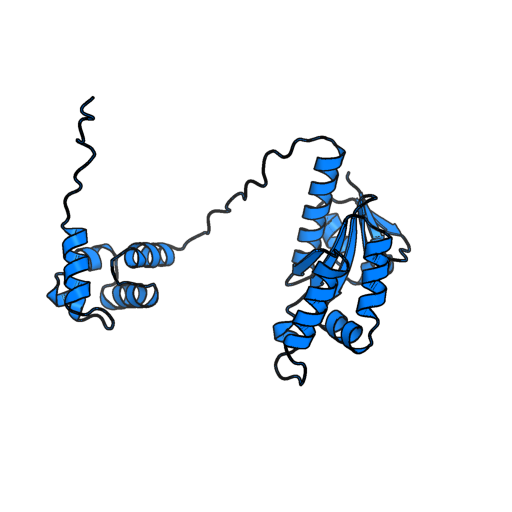 . SER A 1 165 ? 28.787 -4.121 -18.080 1.00 94.31 165 SER A C 1
ATOM 1362 O O . SER A 1 165 ? 29.551 -3.171 -17.910 1.00 94.31 165 SER A O 1
ATOM 1364 N N . LEU A 1 166 ? 28.801 -4.841 -19.209 1.00 94.31 166 LEU A N 1
ATOM 1365 C CA . LEU A 1 166 ? 29.691 -4.557 -20.331 1.00 94.31 166 LEU A CA 1
ATOM 1366 C C . LEU A 1 166 ? 29.218 -3.336 -21.141 1.00 94.31 166 LEU A C 1
ATOM 1368 O O . LEU A 1 166 ? 28.015 -3.121 -21.324 1.00 94.31 166 LEU A O 1
ATOM 1372 N N . PRO A 1 167 ? 30.151 -2.550 -21.708 1.00 90.25 167 PRO A N 1
ATOM 1373 C CA . PRO A 1 167 ? 29.819 -1.352 -22.465 1.00 90.25 167 PRO A CA 1
ATOM 1374 C C . PRO A 1 167 ? 28.937 -1.683 -23.674 1.00 90.25 167 PRO A C 1
ATOM 1376 O O . PRO A 1 167 ? 29.285 -2.483 -24.543 1.00 90.25 167 PRO A O 1
ATOM 1379 N N . GLY A 1 168 ? 27.768 -1.041 -23.734 1.00 89.56 168 GLY A N 1
ATOM 1380 C CA . GLY A 1 168 ? 26.831 -1.182 -24.847 1.00 89.56 168 GLY A CA 1
ATOM 1381 C C . GLY A 1 168 ? 26.048 -2.500 -24.886 1.00 89.56 168 GLY A C 1
ATOM 1382 O O . GLY A 1 168 ? 25.396 -2.754 -25.910 1.00 89.56 168 GLY A O 1
ATOM 1383 N N . VAL A 1 169 ? 26.086 -3.295 -23.808 1.00 94.62 169 VAL A N 1
ATOM 1384 C CA . VAL A 1 169 ? 25.331 -4.544 -23.632 1.00 94.62 169 VAL A CA 1
ATOM 1385 C C . VAL A 1 169 ? 24.213 -4.319 -22.612 1.00 94.62 169 VAL A C 1
ATOM 1387 O O . VAL A 1 169 ? 24.469 -4.094 -21.439 1.00 94.62 169 VAL A O 1
ATOM 1390 N N . GLY A 1 170 ? 22.958 -4.368 -23.063 1.00 91.94 170 GLY A N 1
ATOM 1391 C CA . GLY A 1 170 ? 21.786 -4.408 -22.177 1.00 91.94 170 GLY A CA 1
ATOM 1392 C C . GLY A 1 170 ? 21.271 -5.840 -21.966 1.00 91.94 170 GLY A C 1
ATOM 1393 O O . GLY A 1 170 ? 21.767 -6.751 -22.634 1.00 91.94 170 GLY A O 1
ATOM 1394 N N . PRO A 1 171 ? 20.229 -6.048 -21.136 1.00 93.50 171 PRO A N 1
ATOM 1395 C CA . PRO A 1 171 ? 19.708 -7.380 -20.798 1.00 93.50 171 PRO A CA 1
ATOM 1396 C C . PRO A 1 171 ? 19.347 -8.236 -22.016 1.00 93.50 171 PRO A C 1
ATOM 1398 O O . PRO A 1 171 ? 19.662 -9.421 -22.073 1.00 93.50 171 PRO A O 1
ATOM 1401 N N . GLU A 1 172 ? 18.760 -7.615 -23.038 1.00 93.75 172 GLU A N 1
ATOM 1402 C CA . GLU A 1 172 ? 18.359 -8.298 -24.268 1.00 93.75 172 GLU A CA 1
ATOM 1403 C C . GLU A 1 172 ? 19.556 -8.727 -25.133 1.00 93.75 172 GLU A C 1
ATOM 1405 O O . GLU A 1 172 ? 19.525 -9.756 -25.807 1.00 93.75 172 GLU A O 1
ATOM 1410 N N . ILE A 1 173 ? 20.640 -7.945 -25.116 1.00 94.75 173 ILE A N 1
ATOM 1411 C CA . ILE A 1 173 ? 21.886 -8.322 -25.792 1.00 94.75 173 ILE A CA 1
ATOM 1412 C C . ILE A 1 173 ? 22.577 -9.413 -24.973 1.00 94.75 173 ILE A C 1
ATOM 1414 O O . ILE A 1 173 ? 22.985 -10.415 -25.544 1.00 94.75 173 ILE A O 1
ATOM 1418 N N . ALA A 1 174 ? 22.644 -9.273 -23.646 1.00 95.69 174 ALA A N 1
ATOM 1419 C CA . ALA A 1 174 ? 23.204 -10.270 -22.737 1.00 95.69 174 ALA A CA 1
ATOM 1420 C C . ALA A 1 174 ? 22.537 -11.645 -22.898 1.00 95.69 174 ALA A C 1
ATOM 1422 O O . ALA A 1 174 ? 23.232 -12.655 -23.017 1.00 95.69 174 ALA A O 1
ATOM 1423 N N . LYS A 1 175 ? 21.202 -11.682 -22.989 1.00 95.44 175 LYS A N 1
ATOM 1424 C CA . LYS A 1 175 ? 20.447 -12.907 -23.267 1.00 95.44 175 LYS A CA 1
ATOM 1425 C C . LYS A 1 175 ? 20.847 -13.518 -24.609 1.00 95.44 175 LYS A C 1
ATOM 1427 O O . LYS A 1 175 ? 21.216 -14.685 -24.649 1.00 95.44 175 LYS A O 1
ATOM 1432 N N . ARG A 1 176 ? 20.913 -12.716 -25.678 1.00 95.12 176 ARG A N 1
ATOM 1433 C CA . ARG A 1 176 ? 21.399 -13.177 -26.990 1.00 95.12 176 ARG A CA 1
ATOM 1434 C C . ARG A 1 176 ? 22.838 -13.690 -26.946 1.00 95.12 176 ARG A C 1
ATOM 1436 O O . ARG A 1 176 ? 23.161 -14.649 -27.640 1.00 95.12 176 ARG A O 1
ATOM 1443 N N . MET A 1 177 ? 23.724 -13.086 -26.153 1.00 94.38 177 MET A N 1
ATOM 1444 C CA . MET A 1 177 ? 25.087 -13.602 -25.975 1.00 94.38 177 MET A CA 1
ATOM 1445 C C . MET A 1 177 ? 25.061 -14.991 -25.319 1.00 94.38 177 MET A C 1
ATOM 1447 O O . MET A 1 177 ? 25.776 -15.888 -25.764 1.00 94.38 177 MET A O 1
ATOM 1451 N N . LEU A 1 178 ? 24.220 -15.191 -24.300 1.00 95.56 178 LEU A N 1
ATOM 1452 C CA . LEU A 1 178 ? 24.055 -16.485 -23.629 1.00 95.56 178 LEU A CA 1
ATOM 1453 C C . LEU A 1 178 ? 23.401 -17.530 -24.536 1.00 95.56 178 LEU A C 1
ATOM 1455 O O . LEU A 1 178 ? 23.866 -18.662 -24.564 1.00 95.56 178 LEU A O 1
ATOM 1459 N N . GLU A 1 179 ? 22.403 -17.159 -25.333 1.00 93.81 179 GLU A N 1
ATOM 1460 C CA . GLU A 1 179 ? 21.773 -18.056 -26.311 1.00 93.81 179 GLU A CA 1
ATOM 1461 C C . GLU A 1 179 ? 22.767 -18.516 -27.388 1.00 93.81 179 GLU A C 1
ATOM 1463 O O . GLU A 1 179 ? 22.790 -19.690 -27.748 1.00 93.81 179 GLU A O 1
ATOM 1468 N N . ASN A 1 180 ? 23.634 -17.617 -27.871 1.00 91.75 180 ASN A N 1
ATOM 1469 C CA . ASN A 1 180 ? 24.597 -17.939 -28.929 1.00 91.75 180 ASN A CA 1
ATOM 1470 C C . ASN A 1 180 ? 25.840 -18.693 -28.426 1.00 91.75 180 ASN A C 1
ATOM 1472 O O . ASN A 1 180 ? 26.395 -19.514 -29.153 1.00 91.75 180 ASN A O 1
ATOM 1476 N N . PHE A 1 181 ? 26.317 -18.406 -27.209 1.00 91.81 181 PHE A N 1
ATOM 1477 C CA . PHE A 1 181 ? 27.616 -18.903 -26.727 1.00 91.81 181 PHE A CA 1
ATOM 1478 C C . PHE A 1 181 ? 27.534 -19.741 -25.443 1.00 91.81 181 PHE A C 1
ATOM 1480 O O . PHE A 1 181 ? 28.512 -20.389 -25.066 1.00 91.81 181 PHE A O 1
ATOM 1487 N N . GLY A 1 182 ? 26.379 -19.786 -24.784 1.00 91.31 182 GLY A N 1
ATOM 1488 C CA . GLY A 1 182 ? 26.026 -20.724 -23.714 1.00 91.31 182 GLY A CA 1
ATOM 1489 C C . GLY A 1 182 ? 26.540 -20.391 -22.312 1.00 91.31 182 GLY A C 1
ATOM 1490 O O . GLY A 1 182 ? 25.918 -20.793 -21.335 1.00 91.31 182 GLY A O 1
ATOM 1491 N N . SER A 1 183 ? 27.671 -19.693 -22.156 1.00 96.12 183 SER A N 1
ATOM 1492 C CA . SER A 1 183 ? 28.190 -19.362 -20.819 1.00 96.12 183 SER A CA 1
ATOM 1493 C C . SER A 1 183 ? 29.058 -18.110 -20.785 1.00 96.12 183 SER A C 1
ATOM 1495 O O . SER A 1 183 ? 29.729 -17.774 -21.761 1.00 96.12 183 SER A O 1
ATOM 1497 N N . LEU A 1 184 ? 29.124 -17.472 -19.609 1.00 95.75 184 LEU A N 1
ATOM 1498 C CA . LEU A 1 184 ? 30.007 -16.326 -19.354 1.00 95.75 184 LEU A CA 1
ATOM 1499 C C . LEU A 1 184 ? 31.459 -16.614 -19.732 1.00 95.75 184 LEU A C 1
ATOM 1501 O O . LEU A 1 184 ? 32.094 -15.802 -20.390 1.00 95.75 184 LEU A O 1
ATOM 1505 N N . ARG A 1 185 ? 31.981 -17.791 -19.359 1.00 96.19 185 ARG A N 1
ATOM 1506 C CA . ARG A 1 185 ? 33.371 -18.173 -19.647 1.00 96.19 185 ARG A CA 1
ATOM 1507 C C . ARG A 1 185 ? 33.652 -18.181 -21.149 1.00 96.19 185 ARG A C 1
ATOM 1509 O O . ARG A 1 185 ? 34.695 -17.690 -21.570 1.00 96.19 185 ARG A O 1
ATOM 1516 N N . ARG A 1 186 ? 32.731 -18.729 -21.949 1.00 95.00 186 ARG A N 1
ATOM 1517 C CA . ARG A 1 186 ? 32.860 -18.738 -23.413 1.00 95.00 186 ARG A CA 1
ATOM 1518 C C . ARG A 1 186 ? 32.777 -17.322 -23.973 1.00 95.00 186 ARG A C 1
ATOM 1520 O O . ARG A 1 186 ? 33.629 -16.960 -24.772 1.00 95.00 186 ARG A O 1
ATOM 1527 N N . ILE A 1 187 ? 31.819 -16.523 -23.504 1.00 95.00 187 ILE A N 1
ATOM 1528 C CA . ILE A 1 187 ? 31.614 -15.137 -23.952 1.00 95.00 187 ILE A CA 1
ATOM 1529 C C . ILE A 1 187 ? 32.838 -14.260 -23.660 1.00 95.00 187 ILE A C 1
ATOM 1531 O O . ILE A 1 187 ? 33.309 -13.558 -24.550 1.00 95.00 187 ILE A O 1
ATOM 1535 N N . PHE A 1 188 ? 33.403 -14.347 -22.455 1.00 94.69 188 PHE A N 1
ATOM 1536 C CA . PHE A 1 188 ? 34.596 -13.589 -22.063 1.00 94.69 188 PHE A CA 1
ATOM 1537 C C . PHE A 1 188 ? 35.887 -14.052 -22.749 1.00 94.69 188 PHE A C 1
ATOM 1539 O O . PHE A 1 188 ? 36.911 -13.392 -22.631 1.00 94.69 188 PHE A O 1
ATOM 1546 N N . SER A 1 189 ? 35.845 -15.164 -23.485 1.00 93.12 189 SER A N 1
ATOM 1547 C CA . SER A 1 189 ? 36.976 -15.654 -24.282 1.00 93.12 189 SER A CA 1
ATOM 1548 C C . SER A 1 189 ? 36.847 -15.300 -25.774 1.00 93.12 189 SER A C 1
ATOM 1550 O O . SER A 1 189 ? 37.691 -15.704 -26.577 1.00 93.12 189 SER A O 1
ATOM 1552 N N . LEU A 1 190 ? 35.781 -14.595 -26.176 1.00 92.19 190 LEU A N 1
ATOM 1553 C CA . LEU A 1 190 ? 35.538 -14.226 -27.571 1.00 92.19 190 LEU A CA 1
ATOM 1554 C C . LEU A 1 190 ? 36.462 -13.097 -28.028 1.00 92.19 190 LEU A C 1
ATOM 1556 O O . LEU A 1 190 ? 36.725 -12.142 -27.301 1.00 92.19 190 LEU A O 1
ATOM 1560 N N . ARG A 1 191 ? 36.893 -13.169 -29.291 1.00 91.88 191 ARG A N 1
ATOM 1561 C CA . ARG A 1 191 ? 37.624 -12.079 -29.949 1.00 91.88 191 ARG A CA 1
ATOM 1562 C C . ARG A 1 191 ? 36.642 -11.062 -30.535 1.00 91.88 191 ARG A C 1
ATOM 1564 O O . ARG A 1 191 ? 35.484 -11.387 -30.794 1.00 91.88 191 ARG A O 1
ATOM 1571 N N . GLU A 1 192 ? 37.120 -9.852 -30.848 1.00 92.31 192 GLU A N 1
ATOM 1572 C CA . GLU A 1 192 ? 36.299 -8.776 -31.447 1.00 92.31 192 GLU A CA 1
ATOM 1573 C C . GLU A 1 192 ? 35.485 -9.276 -32.657 1.00 92.31 192 GLU A C 1
ATOM 1575 O O . GLU A 1 192 ? 34.291 -9.005 -32.766 1.00 92.31 192 GLU A O 1
ATOM 1580 N N . ARG A 1 193 ? 36.103 -10.087 -33.528 1.00 92.12 193 ARG A N 1
ATOM 1581 C CA . ARG A 1 193 ? 35.464 -10.664 -34.726 1.00 92.12 193 ARG A CA 1
ATOM 1582 C C . ARG A 1 193 ? 34.255 -11.559 -34.433 1.00 92.12 193 ARG A C 1
ATOM 1584 O O . ARG A 1 193 ? 33.377 -11.675 -35.284 1.00 92.12 193 ARG A O 1
ATOM 1591 N N . ASP A 1 194 ? 34.230 -12.199 -33.269 1.00 91.62 194 ASP A N 1
ATOM 1592 C CA . ASP A 1 194 ? 33.176 -13.128 -32.869 1.00 91.62 194 ASP A CA 1
ATOM 1593 C C . ASP A 1 194 ? 32.036 -12.364 -32.179 1.00 91.62 194 ASP A C 1
ATOM 1595 O O . ASP A 1 194 ? 30.866 -12.637 -32.437 1.00 91.62 194 ASP A O 1
ATOM 1599 N N . LEU A 1 195 ? 32.368 -11.322 -31.407 1.00 90.44 195 LEU A N 1
ATOM 1600 C CA . LEU A 1 195 ? 31.396 -10.420 -30.778 1.00 90.44 195 LEU A CA 1
ATOM 1601 C C . LEU A 1 195 ? 30.563 -9.634 -31.799 1.00 90.44 195 LEU A C 1
ATOM 1603 O O . LEU A 1 195 ? 29.370 -9.439 -31.590 1.00 90.44 195 LEU A O 1
ATOM 1607 N N . VAL A 1 196 ? 31.156 -9.223 -32.927 1.00 92.50 196 VAL A N 1
ATOM 1608 C CA . VAL A 1 196 ? 30.440 -8.486 -33.993 1.00 92.50 196 VAL A CA 1
ATOM 1609 C C . VAL A 1 196 ? 29.356 -9.333 -34.675 1.00 92.50 196 VAL A C 1
ATOM 1611 O O . VAL A 1 196 ? 28.454 -8.790 -35.309 1.00 92.50 196 VAL A O 1
ATOM 1614 N N . ARG A 1 197 ? 29.399 -10.665 -34.540 1.00 89.38 197 ARG A N 1
ATOM 1615 C CA . ARG A 1 197 ? 28.359 -11.557 -35.084 1.00 89.38 197 ARG A CA 1
ATOM 1616 C C . ARG A 1 197 ? 27.057 -11.502 -34.280 1.00 89.38 197 ARG A C 1
ATOM 1618 O O . ARG A 1 197 ? 26.035 -11.995 -34.746 1.00 89.38 197 ARG A O 1
ATOM 1625 N N . ILE A 1 198 ? 27.085 -10.912 -33.086 1.00 89.38 198 ILE A N 1
ATOM 1626 C CA . ILE A 1 198 ? 25.928 -10.810 -32.201 1.00 89.38 198 ILE A CA 1
ATOM 1627 C C . ILE A 1 198 ? 25.085 -9.616 -32.630 1.00 89.38 198 ILE A C 1
ATOM 1629 O O . ILE A 1 198 ? 25.539 -8.471 -32.620 1.00 89.38 198 ILE A O 1
ATOM 1633 N N . ASN A 1 199 ? 23.826 -9.878 -32.973 1.00 87.44 199 ASN A N 1
ATOM 1634 C CA . ASN A 1 199 ? 22.886 -8.825 -33.331 1.00 87.44 199 ASN A CA 1
ATOM 1635 C C . ASN A 1 199 ? 22.762 -7.799 -32.183 1.00 87.44 199 ASN A C 1
ATOM 1637 O O . ASN A 1 199 ? 22.428 -8.159 -31.054 1.00 87.44 199 ASN A O 1
ATOM 1641 N N . GLY A 1 200 ? 23.047 -6.527 -32.477 1.00 86.50 200 GLY A N 1
ATOM 1642 C CA . GLY A 1 200 ? 23.100 -5.432 -31.498 1.00 86.50 200 GLY A CA 1
ATOM 1643 C C . GLY A 1 200 ? 24.513 -5.031 -31.045 1.00 86.50 200 GLY A C 1
ATOM 1644 O O . GLY A 1 200 ? 24.663 -3.995 -30.379 1.00 86.50 200 GLY A O 1
ATOM 1645 N N . ILE A 1 201 ? 25.547 -5.783 -31.446 1.00 90.38 201 ILE A N 1
ATOM 1646 C CA . ILE A 1 201 ? 26.962 -5.488 -31.177 1.00 90.38 201 ILE A CA 1
ATOM 1647 C C . ILE A 1 201 ? 27.688 -5.136 -32.484 1.00 90.38 201 ILE A C 1
ATOM 1649 O O . ILE A 1 201 ? 28.104 -5.992 -33.255 1.00 90.38 201 ILE A O 1
ATOM 1653 N N . GLY A 1 202 ? 27.875 -3.838 -32.730 1.00 91.62 202 GLY A N 1
ATOM 1654 C CA . GLY A 1 202 ? 28.716 -3.351 -33.829 1.00 91.62 202 GLY A CA 1
ATOM 1655 C C . GLY A 1 202 ? 30.210 -3.334 -33.477 1.00 91.62 202 GLY A C 1
ATOM 1656 O O . GLY A 1 202 ? 30.579 -3.438 -32.307 1.00 91.62 202 GLY A O 1
ATOM 1657 N N . LYS A 1 203 ? 31.074 -3.098 -34.478 1.00 92.06 203 LYS A N 1
ATOM 1658 C CA . LYS A 1 203 ? 32.548 -3.042 -34.322 1.00 92.06 203 LYS A CA 1
ATOM 1659 C C . LYS A 1 203 ? 33.009 -2.155 -33.160 1.00 92.06 203 LYS A C 1
ATOM 1661 O O . LYS A 1 203 ? 33.870 -2.554 -32.387 1.00 92.06 203 LYS A O 1
ATOM 1666 N N . LYS A 1 204 ? 32.404 -0.970 -33.000 1.00 91.62 204 LYS A N 1
ATOM 1667 C CA . LYS A 1 204 ? 32.735 -0.040 -31.907 1.00 91.62 204 LYS A CA 1
ATOM 1668 C C . LYS A 1 204 ? 32.502 -0.672 -30.528 1.00 91.62 204 LYS A C 1
ATOM 1670 O O . LYS A 1 204 ? 33.412 -0.677 -29.709 1.00 91.62 204 LYS A O 1
ATOM 1675 N N . LYS A 1 205 ? 31.315 -1.251 -30.309 1.00 91.31 205 LYS A N 1
ATOM 1676 C CA . LYS A 1 205 ? 30.958 -1.917 -29.047 1.00 91.31 205 LYS A CA 1
ATOM 1677 C C . LYS A 1 205 ? 31.844 -3.134 -28.790 1.00 91.31 205 LYS A C 1
ATOM 1679 O O . LYS A 1 205 ? 32.368 -3.283 -27.697 1.00 91.31 205 LYS A O 1
ATOM 1684 N N . ALA A 1 206 ? 32.061 -3.971 -29.806 1.00 93.81 206 ALA A N 1
ATOM 1685 C CA . ALA A 1 206 ? 32.917 -5.150 -29.687 1.00 93.81 206 ALA A CA 1
ATOM 1686 C C . ALA A 1 206 ? 34.344 -4.782 -29.245 1.00 93.81 206 ALA A C 1
ATOM 1688 O O . ALA A 1 206 ? 34.891 -5.412 -28.344 1.00 93.81 206 ALA A O 1
ATOM 1689 N N . ARG A 1 207 ? 34.915 -3.719 -29.824 1.00 94.31 207 ARG A N 1
ATOM 1690 C CA . ARG A 1 207 ? 36.233 -3.209 -29.438 1.00 94.31 207 ARG A CA 1
ATOM 1691 C C . ARG A 1 207 ? 36.265 -2.682 -28.006 1.00 94.31 207 ARG A C 1
ATOM 1693 O O . ARG A 1 207 ? 37.228 -2.936 -27.294 1.00 94.31 207 ARG A O 1
ATOM 1700 N N . GLU A 1 208 ? 35.239 -1.945 -27.585 1.00 95.06 208 GLU A N 1
ATOM 1701 C CA . GLU A 1 208 ? 35.129 -1.438 -26.209 1.00 95.06 208 GLU A CA 1
ATOM 1702 C C . GLU A 1 208 ? 35.025 -2.579 -25.187 1.00 95.06 208 GLU A C 1
ATOM 1704 O O . GLU A 1 208 ? 35.681 -2.516 -24.149 1.00 95.06 208 GLU A O 1
ATOM 1709 N N . ILE A 1 209 ? 34.274 -3.639 -25.504 1.00 94.31 209 ILE A N 1
ATOM 1710 C CA . ILE A 1 209 ? 34.151 -4.837 -24.661 1.00 94.31 209 ILE A CA 1
ATOM 1711 C C . ILE A 1 209 ? 35.509 -5.531 -24.508 1.00 94.31 209 ILE A C 1
ATOM 1713 O O . ILE A 1 209 ? 35.947 -5.753 -23.383 1.00 94.31 209 ILE A O 1
ATOM 1717 N N . VAL A 1 210 ? 36.203 -5.829 -25.614 1.00 94.06 210 VAL A N 1
ATOM 1718 C CA . VAL A 1 210 ? 37.536 -6.467 -25.574 1.00 94.06 210 VAL A CA 1
ATOM 1719 C C . VAL A 1 210 ? 38.532 -5.597 -24.817 1.00 94.06 210 VAL A C 1
ATOM 1721 O O . VAL A 1 210 ? 39.204 -6.074 -23.911 1.00 94.06 210 VAL A O 1
ATOM 1724 N N . ARG A 1 211 ? 38.547 -4.290 -25.099 1.00 93.56 211 ARG A N 1
ATOM 1725 C CA . ARG A 1 211 ? 39.419 -3.342 -24.401 1.00 93.56 211 ARG A CA 1
ATOM 1726 C C . ARG A 1 211 ? 39.182 -3.329 -22.893 1.00 93.56 211 ARG A C 1
ATOM 1728 O O . ARG A 1 211 ? 40.147 -3.170 -22.159 1.00 93.56 211 ARG A O 1
ATOM 1735 N N . LEU A 1 212 ? 37.933 -3.442 -22.438 1.00 93.62 212 LEU A N 1
ATOM 1736 C CA . LEU A 1 212 ? 37.616 -3.520 -21.012 1.00 93.62 212 LEU A CA 1
ATOM 1737 C C . LEU A 1 212 ? 38.118 -4.831 -20.395 1.00 93.62 212 LEU A C 1
ATOM 1739 O O . LEU A 1 212 ? 38.685 -4.793 -19.309 1.00 93.62 212 LEU A O 1
ATOM 1743 N N . MET A 1 213 ? 37.922 -5.963 -21.077 1.00 90.94 213 MET A N 1
ATOM 1744 C CA . MET A 1 213 ? 38.370 -7.278 -20.596 1.00 90.94 213 MET A CA 1
ATOM 1745 C C . MET A 1 213 ? 39.896 -7.369 -20.483 1.00 90.94 213 MET A C 1
ATOM 1747 O O . MET A 1 213 ? 40.399 -7.968 -19.538 1.00 90.94 213 MET A O 1
ATOM 1751 N N . ASP A 1 214 ? 40.612 -6.730 -21.408 1.00 91.88 214 ASP A N 1
ATOM 1752 C CA . ASP A 1 214 ? 42.076 -6.705 -21.441 1.00 91.88 214 ASP A CA 1
ATOM 1753 C C . ASP A 1 214 ? 42.679 -5.582 -20.572 1.00 91.88 214 ASP A C 1
ATOM 1755 O O . ASP A 1 214 ? 43.900 -5.467 -20.453 1.00 91.88 214 ASP A O 1
ATOM 1759 N N . TYR A 1 215 ? 41.856 -4.701 -19.989 1.00 92.81 215 TYR A N 1
ATOM 1760 C CA . TYR A 1 215 ? 42.358 -3.555 -19.236 1.00 92.81 215 TYR A CA 1
ATOM 1761 C C . TYR A 1 215 ? 42.940 -3.985 -17.887 1.00 92.81 215 TYR A C 1
ATOM 1763 O O . TYR A 1 215 ? 42.220 -4.395 -16.976 1.00 92.81 215 TYR A O 1
ATOM 1771 N N . GLU A 1 216 ? 44.251 -3.811 -17.727 1.00 92.75 216 GLU A N 1
ATOM 1772 C CA . GLU A 1 216 ? 44.933 -4.119 -16.474 1.00 92.75 216 GLU A CA 1
ATOM 1773 C C . GLU A 1 216 ? 44.458 -3.228 -15.317 1.00 92.75 216 GLU A C 1
ATOM 1775 O O . GLU A 1 216 ? 44.407 -1.994 -15.400 1.00 92.75 216 GLU A O 1
ATOM 1780 N N . TYR A 1 217 ? 44.149 -3.865 -14.188 1.00 91.38 217 TYR A N 1
ATOM 1781 C CA . TYR A 1 217 ? 43.738 -3.175 -12.974 1.00 91.38 217 TYR A CA 1
ATOM 1782 C C . TYR A 1 217 ? 44.920 -2.435 -12.325 1.00 91.38 217 TYR A C 1
ATOM 1784 O O . TYR A 1 217 ? 45.801 -3.033 -11.714 1.00 91.38 217 TYR A O 1
ATOM 1792 N N . LYS A 1 218 ? 44.917 -1.101 -12.406 1.00 86.56 218 LYS A N 1
ATOM 1793 C CA . LYS A 1 218 ? 45.995 -0.220 -11.911 1.00 86.56 218 LYS A CA 1
ATOM 1794 C C . LYS A 1 218 ? 45.851 0.173 -10.433 1.00 86.56 218 LYS A C 1
ATOM 1796 O O . LYS A 1 218 ? 45.937 1.361 -10.136 1.00 86.56 218 LYS A O 1
ATOM 1801 N N . GLY A 1 219 ? 45.553 -0.769 -9.531 1.00 75.25 219 GLY A N 1
ATOM 1802 C CA . GLY A 1 219 ? 45.263 -0.518 -8.103 1.00 75.25 219 GLY A CA 1
ATOM 1803 C C . GLY A 1 219 ? 46.051 0.650 -7.475 1.00 75.25 219 GLY A C 1
ATOM 1804 O O . GLY A 1 219 ? 47.225 0.838 -7.781 1.00 75.25 219 GLY A O 1
ATOM 1805 N N . LYS A 1 220 ? 45.388 1.473 -6.640 1.00 60.59 220 LYS A N 1
ATOM 1806 C CA . LYS A 1 220 ? 45.877 2.776 -6.132 1.00 60.59 220 LYS A CA 1
ATOM 1807 C C . LYS A 1 220 ? 47.376 2.777 -5.774 1.00 60.59 220 LYS A C 1
ATOM 1809 O O . LYS A 1 220 ? 47.747 2.480 -4.647 1.00 60.59 220 LYS A O 1
ATOM 1814 N N . ASN A 1 221 ? 48.197 3.274 -6.694 1.00 49.25 221 ASN A N 1
ATOM 1815 C CA . ASN A 1 221 ? 49.522 3.825 -6.408 1.00 49.25 221 ASN A CA 1
ATOM 1816 C C . ASN A 1 221 ? 49.534 5.335 -6.706 1.00 49.25 221 ASN A C 1
ATOM 1818 O O . ASN A 1 221 ? 50.447 5.879 -7.321 1.00 49.25 221 ASN A O 1
ATOM 1822 N N . ARG A 1 222 ? 48.467 6.034 -6.291 1.00 52.19 222 ARG A N 1
ATOM 1823 C CA . ARG A 1 222 ? 48.486 7.494 -6.150 1.00 52.19 222 ARG A CA 1
ATOM 1824 C C . ARG A 1 222 ? 49.074 7.797 -4.776 1.00 52.19 222 ARG A C 1
ATOM 1826 O O . ARG A 1 222 ? 48.339 7.866 -3.796 1.00 52.19 222 ARG A O 1
ATOM 1833 N N . ARG A 1 223 ? 50.404 7.928 -4.713 1.00 43.94 223 ARG A N 1
ATOM 1834 C CA . ARG A 1 223 ? 51.074 8.646 -3.623 1.00 43.94 223 ARG A CA 1
ATOM 1835 C C . ARG A 1 223 ? 50.389 10.007 -3.506 1.00 43.94 223 ARG A C 1
ATOM 1837 O O . ARG A 1 223 ? 50.408 10.780 -4.460 1.00 43.94 223 ARG A O 1
ATOM 1844 N N . TYR A 1 224 ? 49.742 10.255 -2.375 1.00 44.66 224 TYR A N 1
ATOM 1845 C CA . TYR A 1 224 ? 49.344 11.600 -1.991 1.00 44.66 224 TYR A CA 1
ATOM 1846 C C . TYR A 1 224 ? 50.644 12.377 -1.778 1.00 44.66 224 TYR A C 1
ATOM 1848 O O . TYR A 1 224 ? 51.389 12.083 -0.845 1.00 44.66 224 TYR A O 1
ATOM 1856 N N . LEU A 1 225 ? 50.971 13.273 -2.708 1.00 39.69 225 LEU A N 1
ATOM 1857 C CA . LEU A 1 225 ? 51.944 14.322 -2.439 1.00 39.69 225 LEU A CA 1
ATOM 1858 C C . LEU A 1 225 ? 51.222 15.350 -1.568 1.00 39.69 225 LEU A C 1
ATOM 1860 O O . LEU A 1 225 ? 50.145 15.819 -1.944 1.00 39.69 225 LEU A O 1
ATOM 1864 N N . VAL A 1 226 ? 51.792 15.557 -0.382 1.00 44.91 226 VAL A N 1
ATOM 1865 C CA . VAL A 1 226 ? 51.494 16.648 0.553 1.00 44.91 226 VAL A CA 1
ATOM 1866 C C . VAL A 1 226 ? 51.773 17.979 -0.132 1.00 44.91 226 VAL A C 1
ATOM 1868 O O . VAL A 1 226 ? 52.789 18.037 -0.864 1.00 44.91 226 VAL A O 1
#

pLDDT: mean 88.81, std 15.16, range [35.88, 98.75]

Foldseek 3Di:
DQEKEAEPVCVVQCLQVLLVVVVHHYDYDHDDQAGIDLDQQEGEHEDELVRCVVCLVVVNNCVNLLSQLVRHVAAEYEYEADNCVVCVPHPDDVVSVVVVVCCSCPVSVYHYHYHHGSNRVSVVSVVVSVVVVCVVVVVDPPDPPPPCPPPPQDPLNVQLVVQCVAPQRHSVLSVQLCVVQVGPVRSLPDALVRQCVRPRQHSVSSVSRVCVSPDDDPPDPPDPDD

Nearest PDB structures (foldseek):
  2bgw-assembly1_B  TM=6.268E-01  e=1.248E-20  Aeropyrum pernix
  2bhn-assembly1_A  TM=6.073E-01  e=1.173E-19  Aeropyrum pernix
  1j24-assembly1_A  TM=9.568E-01  e=1.580E-14  Pyrococcus furiosus DSM 3638
  2bhn-assembly2_C-3  TM=6.346E-01  e=2.576E-18  Aeropyrum pernix
  2bhn-assembly1_B-2  TM=6.290E-01  e=5.328E-18  Aeropyrum pernix

Solvent-accessible surface area (backbone atoms only — not comparable to full-atom values): 12769 Å² total; per-residue (Å²): 126,65,63,34,43,30,20,59,79,48,57,82,70,53,32,57,63,50,33,42,76,72,64,39,41,77,40,77,41,90,56,92,60,38,44,33,36,50,48,93,45,30,31,29,38,75,36,43,31,69,56,46,53,55,28,51,78,68,61,50,42,60,60,50,53,46,50,27,36,74,72,15,87,48,17,33,39,38,34,30,36,58,56,68,67,71,36,57,96,52,92,62,56,69,65,60,55,52,52,50,50,48,44,42,41,68,74,50,58,25,46,77,44,76,28,77,40,59,68,50,44,30,50,50,53,50,53,52,32,52,51,54,51,34,61,73,69,66,54,74,86,79,60,89,67,73,73,70,70,71,77,85,65,48,74,63,54,49,51,29,53,59,42,34,71,39,64,83,28,46,58,72,45,24,45,51,50,38,73,75,52,69,38,70,73,54,54,77,67,54,52,52,81,60,43,41,72,40,83,85,31,50,68,69,39,21,49,52,38,50,51,57,75,70,53,78,84,77,71,91,79,73,76,80,80,128

Mean predicted aligned error: 14.21 Å

Radius of gyration: 26.69 Å; Cα contacts (8 Å, |Δi|>4): 281; chains: 1; bounding box: 73×39×58 Å

Secondary structure (DSSP, 8-state):
--EEEEEGGGGGGTHHHHHHHTT-EEEEE--SS-SEESSSSEEEEEEEHHHHHHHHHTTHHHHHHHHHHHH-SEEEEEEES-HHHHHTTSS--HHHHHHHHHIIIIIS--EEEEESSHHHHHHHHHHHHHHHHHHHTT----------------HHHHHHHHHHTSTT--HHHHHHHHHHH-SHHHHTT--HHHHTTSTT--HHHHHHHHHHHT------------

Sequence (226 aa):
MSRIVVDIHEEASGIPEILERFGLKVEYSKLTVADYVVSEECGIERKRAQDYLSSLFRRRLFDQLKRLSEAYSKPILIVERDLWEEIRGTRIRPEAIWGSLVKISVEYGVSVFHTTDKWESAKLIRIIHNKEEDTSTGRNEETILVKEYPRKYTSEDRQIMILSSLPGVGPEIAKRMLENFGSLRRIFSLRERDLVRINGIGKKKAREIVRLMDYEYKGKNRRYLV